Protein AF-0000000077100388 (afdb_homodimer)

Organism: Anaerostipes caccae (strain DSM 14662 / CCUG 47493 / JCM 13470 / NCIMB 13811 / L1-92) (NCBI:txid411490)

Nearest PDB structures (foldseek):
  4zzl-assembly1_B  TM=7.337E-01  e=5.639E-07  Pseudomonas aeruginosa
  5cyv-assembly1_B  TM=8.447E-01  e=3.194E-06  Rhodococcus jostii RHA1
  1lnw-assembly7_A  TM=7.167E-01  e=4.129E-06  Pseudomonas aeruginosa
  7dvr-assembly1_A-2  TM=5.643E-01  e=2.967E-07  Streptococcus agalactiae NEM316
  7dvt-assembly1_A  TM=5.407E-01  e=3.597E-07  Streptococcus agalactiae NEM316

InterPro domains:
  IPR000835 MarR-type HTH domain [PF12802] (29-85)
  IPR000835 MarR-type HTH domain [PS50995] (1-135)
  IPR000835 MarR-type HTH domain [SM00347] (22-123)
  IPR036388 Winged helix-like DNA-binding domain superfamily [G3DSA:1.10.10.10] (1-148)
  IPR036390 Winged helix DNA-binding domain superfamily [SSF46785] (11-138)

Structure (mmCIF, N/CA/C/O backbone):
data_AF-0000000077100388-model_v1
#
loop_
_entity.id
_entity.type
_entity.pdbx_description
1 polymer 'HTH marR-type domain-containing protein'
#
loop_
_atom_site.group_PDB
_atom_site.id
_atom_site.type_symbol
_atom_site.label_atom_id
_atom_site.label_alt_id
_atom_site.label_comp_id
_atom_site.label_asym_id
_atom_site.label_entity_id
_atom_site.label_seq_id
_atom_site.pdbx_PDB_ins_code
_atom_site.Cartn_x
_atom_site.Cartn_y
_atom_site.Cartn_z
_atom_site.occupancy
_atom_site.B_iso_or_equiv
_atom_site.auth_seq_id
_atom_site.auth_comp_id
_atom_site.auth_asym_id
_atom_site.auth_atom_id
_atom_site.pdbx_PDB_model_num
ATOM 1 N N . MET A 1 1 ? 11.57 -11.359 -6.867 1 47.12 1 MET A N 1
ATOM 2 C CA . MET A 1 1 ? 11.898 -10.016 -6.395 1 47.12 1 MET A CA 1
ATOM 3 C C . MET A 1 1 ? 10.695 -9.086 -6.516 1 47.12 1 MET A C 1
ATOM 5 O O . MET A 1 1 ? 10.445 -8.273 -5.625 1 47.12 1 MET A O 1
ATOM 9 N N . GLN A 1 2 ? 9.953 -9.328 -7.625 1 55.84 2 GLN A N 1
ATOM 10 C CA . GLN A 1 2 ? 8.984 -8.383 -8.18 1 55.84 2 GLN A CA 1
ATOM 11 C C . GLN A 1 2 ? 7.746 -8.281 -7.293 1 55.84 2 GLN A C 1
ATOM 13 O O . GLN A 1 2 ? 7.184 -7.203 -7.121 1 55.84 2 GLN A O 1
ATOM 18 N N . ASN A 1 3 ? 7.512 -9.391 -6.523 1 59.88 3 ASN A N 1
ATOM 19 C CA . ASN A 1 3 ? 6.258 -9.359 -5.781 1 59.88 3 ASN A CA 1
ATOM 20 C C . ASN A 1 3 ? 6.438 -8.719 -4.406 1 59.88 3 ASN A C 1
ATOM 22 O O . ASN A 1 3 ? 5.492 -8.641 -3.623 1 59.88 3 ASN A O 1
ATOM 26 N N . HIS A 1 4 ? 7.613 -8.102 -4.312 1 70.31 4 HIS A N 1
ATOM 27 C CA . HIS A 1 4 ? 7.992 -7.617 -2.988 1 70.31 4 HIS A CA 1
ATOM 28 C C . HIS A 1 4 ? 7.359 -6.258 -2.697 1 70.31 4 HIS A C 1
ATOM 30 O O . HIS A 1 4 ? 7.133 -5.91 -1.535 1 70.31 4 HIS A O 1
ATOM 36 N N . VAL A 1 5 ? 6.938 -5.652 -3.764 1 76.75 5 VAL A N 1
ATOM 37 C CA . VAL A 1 5 ? 6.391 -4.316 -3.543 1 76.75 5 VAL A CA 1
ATOM 38 C C . VAL A 1 5 ? 5.031 -4.418 -2.861 1 76.75 5 VAL A C 1
ATOM 40 O O . VAL A 1 5 ? 4.742 -3.674 -1.921 1 76.75 5 VAL A O 1
ATOM 43 N N . LEU A 1 6 ? 4.281 -5.391 -3.324 1 78.81 6 LEU A N 1
ATOM 44 C CA . LEU A 1 6 ? 2.965 -5.605 -2.734 1 78.81 6 LEU A CA 1
ATOM 45 C C . LEU A 1 6 ? 3.084 -5.996 -1.266 1 78.81 6 LEU A C 1
ATOM 47 O O . LEU A 1 6 ? 2.334 -5.492 -0.424 1 78.81 6 LEU A O 1
ATOM 51 N N . THR A 1 7 ? 4.027 -6.852 -1.048 1 81.25 7 THR A N 1
ATOM 52 C CA . THR A 1 7 ? 4.277 -7.309 0.314 1 81.25 7 THR A CA 1
ATOM 53 C C . THR A 1 7 ? 4.648 -6.137 1.22 1 81.25 7 THR A C 1
ATOM 55 O O . THR A 1 7 ? 4.102 -5.996 2.316 1 81.25 7 THR A O 1
ATOM 58 N N . TYR A 1 8 ? 5.422 -5.266 0.689 1 80.56 8 TYR A N 1
ATOM 59 C CA . TYR A 1 8 ? 5.879 -4.121 1.469 1 80.56 8 TYR A CA 1
ATOM 60 C C . TYR A 1 8 ? 4.734 -3.145 1.724 1 80.56 8 TYR A C 1
ATOM 62 O O . TYR A 1 8 ? 4.602 -2.611 2.828 1 80.56 8 TYR A O 1
ATOM 70 N N . ALA A 1 9 ? 4.027 -2.945 0.703 1 84.62 9 ALA A N 1
ATOM 71 C CA . ALA A 1 9 ? 2.922 -2 0.835 1 84.62 9 ALA A CA 1
ATOM 72 C C . ALA A 1 9 ? 1.94 -2.451 1.913 1 84.62 9 ALA A C 1
ATOM 74 O O . ALA A 1 9 ? 1.475 -1.64 2.717 1 84.62 9 ALA A O 1
ATOM 75 N N . ASN A 1 10 ? 1.684 -3.715 2 1 85.38 10 ASN A N 1
ATOM 76 C CA . ASN A 1 10 ? 0.757 -4.25 2.992 1 85.38 10 ASN A CA 1
ATOM 77 C C . ASN A 1 10 ? 1.348 -4.199 4.398 1 85.38 10 ASN A C 1
ATOM 79 O O . ASN A 1 10 ? 0.662 -3.824 5.352 1 85.38 10 ASN A O 1
ATOM 83 N N . HIS A 1 11 ? 2.604 -4.621 4.504 1 85 11 HIS A N 1
ATOM 84 C CA . HIS A 1 11 ? 3.275 -4.57 5.797 1 85 11 HIS A CA 1
ATOM 85 C C . HIS A 1 11 ? 3.342 -3.145 6.332 1 85 11 HIS A C 1
ATOM 87 O O . HIS A 1 11 ? 3.145 -2.914 7.527 1 85 11 HIS A O 1
ATOM 93 N N . PHE A 1 12 ? 3.623 -2.24 5.441 1 86.25 12 PHE A N 1
ATOM 94 C CA . PHE A 1 12 ? 3.697 -0.84 5.84 1 86.25 12 PHE A CA 1
ATOM 95 C C . PHE A 1 12 ? 2.338 -0.341 6.316 1 86.25 12 PHE A C 1
ATOM 97 O O . PHE A 1 12 ? 2.242 0.314 7.355 1 86.25 12 PHE A O 1
ATOM 104 N N . LYS A 1 13 ? 1.328 -0.638 5.566 1 87.69 13 LYS A N 1
ATOM 105 C CA . LYS A 1 13 ? -0.01 -0.182 5.934 1 87.69 13 LYS A CA 1
ATOM 106 C C . LYS A 1 13 ? -0.412 -0.708 7.309 1 87.69 13 LYS A C 1
ATOM 108 O O . LYS A 1 13 ? -1.04 0.005 8.094 1 87.69 13 LYS A O 1
ATOM 113 N N . HIS A 1 14 ? -0.035 -1.894 7.559 1 87.06 14 HIS A N 1
ATOM 114 C CA . HIS A 1 14 ? -0.326 -2.5 8.852 1 87.06 14 HIS A CA 1
ATOM 115 C C . HIS A 1 14 ? 0.432 -1.798 9.977 1 87.06 14 HIS A C 1
ATOM 117 O O . HIS A 1 14 ? -0.151 -1.456 11.008 1 87.06 14 HIS A O 1
ATOM 123 N N . LEU A 1 15 ? 1.648 -1.599 9.773 1 88.31 15 LEU A N 1
ATOM 124 C CA . LEU A 1 15 ? 2.473 -0.92 10.766 1 88.31 15 LEU A CA 1
ATOM 125 C C . LEU A 1 15 ? 1.975 0.501 11.008 1 88.31 15 LEU A C 1
ATOM 127 O O . LEU A 1 15 ? 1.901 0.952 12.148 1 88.31 15 LEU A O 1
ATOM 131 N N . TYR A 1 16 ? 1.714 1.135 9.922 1 90.38 16 TYR A N 1
ATOM 132 C CA . TYR A 1 16 ? 1.26 2.52 9.992 1 90.38 16 TYR A CA 1
ATOM 133 C C . TYR A 1 16 ? -0.033 2.631 10.789 1 90.38 16 TYR A C 1
ATOM 135 O O . TYR A 1 16 ? -0.166 3.51 11.641 1 90.38 16 TYR A O 1
ATOM 143 N N . ARG A 1 17 ? -0.919 1.791 10.586 1 89.69 17 ARG A N 1
ATOM 144 C CA . ARG A 1 17 ? -2.182 1.761 11.312 1 89.69 17 ARG A CA 1
ATOM 145 C C . ARG A 1 17 ? -1.947 1.481 12.797 1 89.69 17 ARG A C 1
ATOM 147 O O . ARG A 1 17 ? -2.541 2.133 13.656 1 89.69 17 ARG A O 1
ATOM 154 N N . GLN A 1 18 ? -1.131 0.51 13.008 1 90.06 18 GLN A N 1
ATOM 155 C CA . GLN A 1 18 ? -0.832 0.139 14.391 1 90.06 18 GLN A CA 1
ATOM 156 C C . GLN A 1 18 ? -0.19 1.299 15.141 1 90.06 18 GLN A C 1
ATOM 158 O O . GLN A 1 18 ? -0.437 1.481 16.344 1 90.06 18 GLN A O 1
ATOM 163 N N . THR A 1 19 ? 0.648 1.989 14.508 1 92.19 19 THR A N 1
ATOM 164 C CA . THR A 1 19 ? 1.363 3.102 15.125 1 92.19 19 THR A CA 1
ATOM 165 C C . THR A 1 19 ? 0.391 4.199 15.555 1 92.19 19 THR A C 1
ATOM 167 O O . THR A 1 19 ? 0.581 4.832 16.594 1 92.19 19 THR A O 1
ATOM 170 N N . PHE A 1 20 ? -0.648 4.363 14.805 1 95.44 20 PHE A N 1
ATOM 171 C CA . PHE A 1 20 ? -1.573 5.457 15.07 1 95.44 20 PHE A CA 1
ATOM 172 C C . PHE A 1 20 ? -2.742 4.988 15.922 1 95.44 20 PHE A C 1
ATOM 174 O O . PHE A 1 20 ? -3.535 5.805 16.406 1 95.44 20 PHE A O 1
ATOM 181 N N . GLN A 1 21 ? -2.797 3.723 16.156 1 95 21 GLN A N 1
ATOM 182 C CA . GLN A 1 21 ? -3.971 3.141 16.812 1 95 21 GLN A CA 1
ATOM 183 C C . GLN A 1 21 ? -4.246 3.805 18.156 1 95 21 GLN A C 1
ATOM 185 O O . GLN A 1 21 ? -5.379 4.199 18.438 1 95 21 GLN A O 1
ATOM 190 N N . PRO A 1 22 ? -3.242 4.039 19.016 1 95.75 22 PRO A N 1
ATOM 191 C CA . PRO A 1 22 ? -3.512 4.668 20.312 1 95.75 22 PRO A CA 1
ATOM 192 C C . PRO A 1 22 ? -4.07 6.082 20.172 1 95.75 22 PRO A C 1
ATOM 194 O O . PRO A 1 22 ? -5.012 6.449 20.875 1 95.75 22 PRO A O 1
ATOM 197 N N . LEU A 1 23 ? -3.564 6.855 19.266 1 96.5 23 LEU A N 1
ATOM 198 C CA . LEU A 1 23 ? -4.035 8.219 19.078 1 96.5 23 LEU A CA 1
ATOM 199 C C . LEU A 1 23 ? -5.387 8.242 18.375 1 96.5 23 LEU A C 1
ATOM 201 O O . LEU A 1 23 ? -6.227 9.102 18.656 1 96.5 23 LEU A O 1
ATOM 205 N N . SER A 1 24 ? -5.5 7.309 17.422 1 96.75 24 SER A N 1
ATOM 206 C CA . SER A 1 24 ? -6.789 7.164 16.75 1 96.75 24 SER A CA 1
ATOM 207 C C . SER A 1 24 ? -7.91 6.922 17.75 1 96.75 24 SER A C 1
ATOM 209 O O . SER A 1 24 ? -8.977 7.535 17.656 1 96.75 24 SER A O 1
ATOM 211 N N . GLU A 1 25 ? -7.668 6.086 18.719 1 96.81 25 GLU A N 1
ATOM 212 C CA . GLU A 1 25 ? -8.648 5.77 19.75 1 96.81 25 GLU A CA 1
ATOM 213 C C . GLU A 1 25 ? -8.836 6.945 20.703 1 96.81 25 GLU A C 1
ATOM 215 O O . GLU A 1 25 ? -9.969 7.301 21.047 1 96.81 25 GLU A O 1
ATOM 220 N N . GLN A 1 26 ? -7.801 7.527 21.078 1 97.06 26 GLN A N 1
ATOM 221 C CA . GLN A 1 26 ? -7.848 8.633 22.031 1 97.06 26 GLN A CA 1
ATOM 222 C C . GLN A 1 26 ? -8.625 9.812 21.453 1 97.06 26 GLN A C 1
ATOM 224 O O . GLN A 1 26 ? -9.398 10.461 22.172 1 97.06 26 GLN A O 1
ATOM 229 N N . TYR A 1 27 ? -8.43 10.055 20.172 1 97.12 27 TYR A N 1
ATOM 230 C CA . TYR A 1 27 ? -9.023 11.234 19.562 1 97.12 27 TYR A CA 1
ATOM 231 C C . TYR A 1 27 ? -10.281 10.875 18.781 1 97.12 27 TYR A C 1
ATOM 233 O O . TYR A 1 27 ? -10.914 11.734 18.172 1 97.12 27 TYR A O 1
ATOM 241 N N . GLU A 1 28 ? -10.594 9.57 18.734 1 96.56 28 GLU A N 1
ATOM 242 C CA . GLU A 1 28 ? -11.773 9.07 18.031 1 96.56 28 GLU A CA 1
ATOM 243 C C . GLU A 1 28 ? -11.758 9.469 16.562 1 96.56 28 GLU A C 1
ATOM 245 O O . GLU A 1 28 ? -12.719 10.062 16.062 1 96.56 28 GLU A O 1
ATOM 250 N N . MET A 1 29 ? -10.656 9.141 15.922 1 97.56 29 MET A N 1
ATOM 251 C CA . MET A 1 29 ? -10.453 9.5 14.523 1 97.56 29 MET A CA 1
ATOM 252 C C . MET A 1 29 ? -10.219 8.258 13.672 1 97.56 29 MET A C 1
ATOM 254 O O . MET A 1 29 ? -9.602 7.297 14.125 1 97.56 29 MET A O 1
ATOM 258 N N . SER A 1 30 ? -10.688 8.344 12.5 1 96.75 30 SER A N 1
ATOM 259 C CA . SER A 1 30 ? -10.352 7.305 11.539 1 96.75 30 SER A CA 1
ATOM 260 C C . SER A 1 30 ? -8.953 7.508 10.969 1 96.75 30 SER A C 1
ATOM 262 O O . SER A 1 30 ? -8.383 8.602 11.078 1 96.75 30 SER A O 1
ATOM 264 N N . GLN A 1 31 ? -8.469 6.488 10.352 1 94.81 31 GLN A N 1
ATOM 265 C CA . GLN A 1 31 ? -7.16 6.57 9.719 1 94.81 31 GLN A CA 1
ATOM 266 C C . GLN A 1 31 ? -7.145 7.617 8.609 1 94.81 31 GLN A C 1
ATOM 268 O O . GLN A 1 31 ? -6.164 8.352 8.453 1 94.81 31 GLN A O 1
ATOM 273 N N . LEU A 1 32 ? -8.203 7.664 7.895 1 95.69 32 LEU A N 1
ATOM 274 C CA . LEU A 1 32 ? -8.273 8.625 6.801 1 95.69 32 LEU A CA 1
ATOM 275 C C . LEU A 1 32 ? -8.227 10.055 7.328 1 95.69 32 LEU A C 1
ATOM 277 O O . LEU A 1 32 ? -7.578 10.922 6.727 1 95.69 32 LEU A O 1
ATOM 281 N N . GLU A 1 33 ? -8.922 10.297 8.359 1 97.81 33 GLU A N 1
ATOM 282 C CA . GLU A 1 33 ? -8.891 11.617 8.977 1 97.81 33 GLU A CA 1
ATOM 283 C C . GLU A 1 33 ? -7.48 11.992 9.422 1 97.81 33 GLU A C 1
ATOM 285 O O . GLU A 1 33 ? -7.023 13.109 9.18 1 97.81 33 GLU A O 1
ATOM 290 N N . ILE A 1 34 ? -6.824 11.07 10.016 1 97 34 ILE A N 1
ATOM 291 C CA . ILE A 1 34 ? -5.445 11.266 10.445 1 97 34 ILE A CA 1
ATOM 292 C C . ILE A 1 34 ? -4.562 11.547 9.227 1 97 34 ILE A C 1
ATOM 294 O O . ILE A 1 34 ? -3.77 12.492 9.234 1 97 34 ILE A O 1
ATOM 298 N N . ASP A 1 35 ? -4.738 10.781 8.211 1 95.31 35 ASP A N 1
ATOM 299 C CA . ASP A 1 35 ? -3.939 10.93 7 1 95.31 35 ASP A CA 1
ATOM 300 C C . ASP A 1 35 ? -4.141 12.305 6.379 1 95.31 35 ASP A C 1
ATOM 302 O O . ASP A 1 35 ? -3.193 12.906 5.871 1 95.31 35 ASP A O 1
ATOM 306 N N . ILE A 1 36 ? -5.336 12.75 6.414 1 96.12 36 ILE A N 1
ATOM 307 C CA . ILE A 1 36 ? -5.652 14.039 5.812 1 96.12 36 ILE A CA 1
ATOM 308 C C . ILE A 1 36 ? -4.996 15.164 6.617 1 96.12 36 ILE A C 1
ATOM 310 O O . ILE A 1 36 ? -4.375 16.062 6.051 1 96.12 36 ILE A O 1
ATOM 314 N N . LEU A 1 37 ? -5.09 15.148 7.93 1 97.12 37 LEU A N 1
ATOM 315 C CA . LEU A 1 37 ? -4.48 16.156 8.781 1 97.12 37 LEU A CA 1
ATOM 316 C C . LEU A 1 37 ? -2.971 16.219 8.562 1 97.12 37 LEU A C 1
ATOM 318 O O . LEU A 1 37 ? -2.398 17.297 8.43 1 97.12 37 LEU A O 1
ATOM 322 N N . LEU A 1 38 ? -2.447 15.094 8.5 1 95.31 38 LEU A N 1
ATOM 323 C CA . LEU A 1 38 ? -0.998 15.016 8.359 1 95.31 38 LEU A CA 1
ATOM 324 C C . LEU A 1 38 ? -0.571 15.43 6.953 1 95.31 38 LEU A C 1
ATOM 326 O O . LEU A 1 38 ? 0.501 16.016 6.77 1 95.31 38 LEU A O 1
ATOM 330 N N . PHE A 1 39 ? -1.366 15.109 6.004 1 94.75 39 PHE A N 1
ATOM 331 C CA . PHE A 1 39 ? -1.088 15.594 4.656 1 94.75 39 PHE A CA 1
ATOM 332 C C . PHE A 1 39 ? -1.044 17.109 4.625 1 94.75 39 PHE A C 1
ATOM 334 O O . PHE A 1 39 ? -0.111 17.703 4.07 1 94.75 39 PHE A O 1
ATOM 341 N N . LEU A 1 40 ? -2.008 17.734 5.195 1 95.44 40 LEU A N 1
ATOM 342 C CA . LEU A 1 40 ? -2.098 19.188 5.203 1 95.44 40 LEU A CA 1
ATOM 343 C C . LEU A 1 40 ? -0.934 19.797 5.973 1 95.44 40 LEU A C 1
ATOM 345 O O . LEU A 1 40 ? -0.388 20.828 5.566 1 95.44 40 LEU A O 1
ATOM 349 N N . LYS A 1 41 ? -0.632 19.156 7.039 1 94.88 41 LYS A N 1
ATOM 350 C CA . LYS A 1 41 ? 0.496 19.641 7.828 1 94.88 41 LYS A CA 1
ATOM 351 C C . LYS A 1 41 ? 1.788 19.609 7.02 1 94.88 41 LYS A C 1
ATOM 353 O O . LYS A 1 41 ? 2.58 20.562 7.074 1 94.88 41 LYS A O 1
ATOM 358 N N . ASN A 1 42 ? 1.909 18.594 6.246 1 91.75 42 ASN A N 1
ATOM 359 C CA . ASN A 1 42 ? 3.15 18.375 5.516 1 91.75 42 ASN A CA 1
ATOM 360 C C . ASN A 1 42 ? 3.158 19.109 4.18 1 91.75 42 ASN A C 1
ATOM 362 O O . ASN A 1 42 ? 4.215 19.297 3.576 1 91.75 42 ASN A O 1
ATOM 366 N N . ASN A 1 43 ? 1.952 19.391 3.701 1 90 43 ASN A N 1
ATOM 367 C CA . ASN A 1 43 ? 1.808 20.047 2.406 1 90 43 ASN A CA 1
ATOM 368 C C . ASN A 1 43 ? 0.876 21.25 2.49 1 90 43 ASN A C 1
ATOM 370 O O . ASN A 1 43 ? -0.183 21.266 1.859 1 90 43 ASN A O 1
ATOM 374 N N . PRO A 1 44 ? 1.289 22.312 3.102 1 89.62 44 PRO A N 1
ATOM 375 C CA . PRO A 1 44 ? 0.391 23.438 3.367 1 89.62 44 PRO A CA 1
ATOM 376 C C . PRO A 1 44 ? -0.074 24.125 2.09 1 89.62 44 PRO A C 1
ATOM 378 O O . PRO A 1 44 ? -1.137 24.75 2.076 1 89.62 44 PRO A O 1
ATOM 381 N N . ARG A 1 45 ? 0.602 23.969 0.984 1 89.88 45 ARG A N 1
ATOM 382 C CA . ARG A 1 45 ? 0.231 24.641 -0.257 1 89.88 45 ARG A CA 1
ATOM 383 C C . ARG A 1 45 ? -0.78 23.812 -1.045 1 89.88 45 ARG A C 1
ATOM 385 O O . ARG A 1 45 ? -1.425 24.312 -1.964 1 89.88 45 ARG A O 1
ATOM 392 N N . ASN A 1 46 ? -0.908 22.562 -0.731 1 92.25 46 ASN A N 1
ATOM 393 C CA . ASN A 1 46 ? -1.896 21.656 -1.317 1 92.25 46 ASN A CA 1
ATOM 394 C C . ASN A 1 46 ? -3.027 21.359 -0.339 1 92.25 46 ASN A C 1
ATOM 396 O O . ASN A 1 46 ? -3.016 20.312 0.325 1 92.25 46 ASN A O 1
ATOM 400 N N . ASN A 1 47 ? -3.93 22.281 -0.349 1 96.25 47 ASN A N 1
ATOM 401 C CA . ASN A 1 47 ? -4.852 22.219 0.782 1 96.25 47 ASN A CA 1
ATOM 402 C C . ASN A 1 47 ? -6.305 22.188 0.32 1 96.25 47 ASN A C 1
ATOM 404 O O . ASN A 1 47 ? -7.164 22.844 0.917 1 96.25 47 ASN A O 1
ATOM 408 N N . THR A 1 48 ? -6.59 21.484 -0.754 1 95.88 48 THR A N 1
ATOM 409 C CA . THR A 1 48 ? -7.969 21.219 -1.15 1 95.88 48 THR A CA 1
ATOM 410 C C . THR A 1 48 ? -8.273 19.719 -1.099 1 95.88 48 THR A C 1
ATOM 412 O O . THR A 1 48 ? -7.367 18.891 -1.202 1 95.88 48 THR A O 1
ATOM 415 N N . ALA A 1 49 ? -9.562 19.453 -0.956 1 95.88 49 ALA A N 1
ATOM 416 C CA . ALA A 1 49 ? -9.984 18.062 -0.949 1 95.88 49 ALA A CA 1
ATOM 417 C C . ALA A 1 49 ? -9.57 17.359 -2.24 1 95.88 49 ALA A C 1
ATOM 419 O O . ALA A 1 49 ? -9.141 16.203 -2.217 1 95.88 49 ALA A O 1
ATOM 420 N N . LYS A 1 50 ? -9.633 18.031 -3.303 1 94.75 50 LYS A N 1
ATOM 421 C CA . LYS A 1 50 ? -9.258 17.484 -4.605 1 94.75 50 LYS A CA 1
ATOM 422 C C . LYS A 1 50 ? -7.77 17.156 -4.652 1 94.75 50 LYS A C 1
ATOM 424 O O . LYS A 1 50 ? -7.387 16.078 -5.102 1 94.75 50 LYS A O 1
ATOM 429 N N . GLU A 1 51 ? -6.977 18.047 -4.215 1 92.94 51 GLU A N 1
ATOM 430 C CA . GLU A 1 51 ? -5.535 17.844 -4.211 1 92.94 51 GLU A CA 1
ATOM 431 C C . GLU A 1 51 ? -5.145 16.688 -3.289 1 92.94 51 GLU A C 1
ATOM 433 O O . GLU A 1 51 ? -4.27 15.883 -3.623 1 92.94 51 GLU A O 1
ATOM 438 N N . ILE A 1 52 ? -5.773 16.594 -2.166 1 93.81 52 ILE A N 1
ATOM 439 C CA . ILE A 1 52 ? -5.527 15.492 -1.235 1 93.81 52 ILE A CA 1
ATOM 440 C C . ILE A 1 52 ? -5.848 14.164 -1.91 1 93.81 52 ILE A C 1
ATOM 442 O O . ILE A 1 52 ? -5.035 13.234 -1.889 1 93.81 52 ILE A O 1
ATOM 446 N N . SER A 1 53 ? -6.992 14.102 -2.52 1 93.06 53 SER A N 1
ATOM 447 C CA . SER A 1 53 ? -7.441 12.883 -3.18 1 93.06 53 SER A CA 1
ATOM 448 C C . SER A 1 53 ? -6.48 12.461 -4.285 1 93.06 53 SER A C 1
ATOM 450 O O . SER A 1 53 ? -6.031 11.312 -4.324 1 93.06 53 SER A O 1
ATOM 452 N N . VAL A 1 54 ? -6.078 13.414 -5.113 1 86.31 54 VAL A N 1
ATOM 453 C CA . VAL A 1 54 ? -5.238 13.148 -6.277 1 86.31 54 VAL A CA 1
ATOM 454 C C . VAL A 1 54 ? -3.822 12.797 -5.824 1 86.31 54 VAL A C 1
ATOM 456 O O . VAL A 1 54 ? -3.238 11.812 -6.285 1 86.31 54 VAL A O 1
ATOM 459 N N . MET A 1 55 ? -3.312 13.508 -4.883 1 86.56 55 MET A N 1
ATOM 460 C CA . MET A 1 55 ? -1.917 13.344 -4.484 1 86.56 55 MET A CA 1
ATOM 461 C C . MET A 1 55 ? -1.737 12.086 -3.631 1 86.56 55 MET A C 1
ATOM 463 O O . MET A 1 55 ? -0.708 11.414 -3.717 1 86.56 55 MET A O 1
ATOM 467 N N . ARG A 1 56 ? -2.709 11.711 -2.854 1 87.75 56 ARG A N 1
ATOM 468 C CA . ARG A 1 56 ? -2.557 10.586 -1.938 1 87.75 56 ARG A CA 1
ATOM 469 C C . ARG A 1 56 ? -3.221 9.336 -2.498 1 87.75 56 ARG A C 1
ATOM 471 O O . ARG A 1 56 ? -3.016 8.234 -1.979 1 87.75 56 ARG A O 1
ATOM 478 N N . GLY A 1 57 ? -3.959 9.539 -3.539 1 86.12 57 GLY A N 1
ATOM 479 C CA . GLY A 1 57 ? -4.629 8.398 -4.141 1 86.12 57 GLY A CA 1
ATOM 480 C C . GLY A 1 57 ? -5.82 7.914 -3.336 1 86.12 57 GLY A C 1
ATOM 481 O O . GLY A 1 57 ? -6.066 6.707 -3.242 1 86.12 57 GLY A O 1
ATOM 482 N N . PHE A 1 58 ? -6.512 8.781 -2.641 1 89.25 58 PHE A N 1
ATOM 483 C CA . PHE A 1 58 ? -7.73 8.445 -1.914 1 89.25 58 PHE A CA 1
ATOM 484 C C . PHE A 1 58 ? -8.961 8.633 -2.799 1 89.25 58 PHE A C 1
ATOM 486 O O . PHE A 1 58 ? -8.977 9.508 -3.67 1 89.25 58 PHE A O 1
ATOM 493 N N . ALA A 1 59 ? -9.969 7.816 -2.576 1 89.06 59 ALA A N 1
ATOM 494 C CA . ALA A 1 59 ? -11.25 8.039 -3.244 1 89.06 59 ALA A CA 1
ATOM 495 C C . ALA A 1 59 ? -11.828 9.406 -2.877 1 89.06 59 ALA A C 1
ATOM 497 O O . ALA A 1 59 ? -11.844 9.781 -1.702 1 89.06 59 ALA A O 1
ATOM 498 N N . LYS A 1 60 ? -12.297 10.102 -3.859 1 93.5 60 LYS A N 1
ATOM 499 C CA . LYS A 1 60 ? -12.82 11.453 -3.686 1 93.5 60 LYS A CA 1
ATOM 500 C C . LYS A 1 60 ? -13.922 11.484 -2.633 1 93.5 60 LYS A C 1
ATOM 502 O O . LYS A 1 60 ? -13.938 12.367 -1.77 1 93.5 60 LYS A O 1
ATOM 507 N N . SER A 1 61 ? -14.828 10.578 -2.697 1 95.38 61 SER A N 1
ATOM 508 C CA . SER A 1 61 ? -15.953 10.547 -1.775 1 95.38 61 SER A CA 1
ATOM 509 C C . SER A 1 61 ? -15.492 10.352 -0.337 1 95.38 61 SER A C 1
ATOM 511 O O . SER A 1 61 ? -16.016 10.992 0.582 1 95.38 61 SER A O 1
ATOM 513 N N . ASN A 1 62 ? -14.492 9.516 -0.119 1 95.19 62 ASN A N 1
ATOM 514 C CA . ASN A 1 62 ? -13.945 9.266 1.213 1 95.19 62 ASN A CA 1
ATOM 515 C C . ASN A 1 62 ? -13.273 10.516 1.784 1 95.19 62 ASN A C 1
ATOM 517 O O . ASN A 1 62 ? -13.43 10.82 2.969 1 95.19 62 ASN A O 1
ATOM 521 N N . VAL A 1 63 ? -12.609 11.211 0.914 1 97.06 63 VAL A N 1
ATOM 522 C CA . VAL A 1 63 ? -11.898 12.414 1.337 1 97.06 63 VAL A CA 1
ATOM 523 C C . VAL A 1 63 ? -12.898 13.5 1.732 1 97.06 63 VAL A C 1
ATOM 525 O O . VAL A 1 63 ? -12.734 14.156 2.764 1 97.06 63 VAL A O 1
ATOM 528 N N . SER A 1 64 ? -13.922 13.625 0.916 1 96.94 64 SER A N 1
ATOM 529 C CA . SER A 1 64 ? -14.93 14.641 1.196 1 96.94 64 SER A CA 1
ATOM 530 C C . SER A 1 64 ? -15.609 14.398 2.541 1 96.94 64 SER A C 1
ATOM 532 O O . SER A 1 64 ? -15.781 15.32 3.332 1 96.94 64 SER A O 1
ATOM 534 N N . LYS A 1 65 ? -15.938 13.188 2.766 1 98 65 LYS A N 1
ATOM 535 C CA . LYS A 1 65 ? -16.578 12.82 4.023 1 98 65 LYS A CA 1
ATOM 536 C C . LYS A 1 65 ? -15.648 13.055 5.207 1 98 65 LYS A C 1
ATOM 538 O O . LYS A 1 65 ? -16.062 13.578 6.242 1 98 65 LYS A O 1
ATOM 543 N N . ALA A 1 66 ? -14.445 12.68 5.047 1 98.06 66 ALA A N 1
ATOM 544 C CA . ALA A 1 66 ? -13.461 12.844 6.121 1 98.06 66 ALA A CA 1
ATOM 545 C C . ALA A 1 66 ? -13.188 14.32 6.391 1 98.06 66 ALA A C 1
ATOM 547 O O . ALA A 1 66 ? -13.039 14.734 7.543 1 98.06 66 ALA A O 1
ATOM 548 N N . VAL A 1 67 ? -13.117 15.094 5.383 1 97.88 67 VAL A N 1
ATOM 549 C CA . VAL A 1 67 ? -12.883 16.531 5.516 1 97.88 67 VAL A CA 1
ATOM 550 C C . VAL A 1 67 ? -14.047 17.172 6.273 1 97.88 67 VAL A C 1
ATOM 552 O O . VAL A 1 67 ? -13.828 17.984 7.168 1 97.88 67 VAL A O 1
ATOM 555 N N . GLU A 1 68 ? -15.242 16.781 5.875 1 97.69 68 GLU A N 1
ATOM 556 C CA . GLU A 1 68 ? -16.422 17.297 6.559 1 97.69 68 GLU A CA 1
ATOM 557 C C . GLU A 1 68 ? -16.438 16.906 8.031 1 97.69 68 GLU A C 1
ATOM 559 O O . GLU A 1 68 ? -16.75 17.719 8.898 1 97.69 68 GLU A O 1
ATOM 564 N N . SER A 1 69 ? -16.109 15.719 8.266 1 98.19 69 SER A N 1
ATOM 565 C CA . SER A 1 69 ? -16 15.227 9.641 1 98.19 69 SER A CA 1
ATOM 566 C C . SER A 1 69 ? -14.984 16.031 10.438 1 98.19 69 SER A C 1
ATOM 568 O O . SER A 1 69 ? -15.258 16.438 11.578 1 98.19 69 SER A O 1
ATOM 570 N N . LEU A 1 70 ? -13.867 16.328 9.883 1 98.25 70 LEU A N 1
ATOM 571 C CA . LEU A 1 70 ? -12.789 17.078 10.539 1 98.25 70 LEU A CA 1
ATOM 572 C C . LEU A 1 70 ? -13.211 18.516 10.789 1 98.25 70 LEU A C 1
ATOM 574 O O . LEU A 1 70 ? -12.805 19.125 11.789 1 98.25 70 LEU A O 1
ATOM 578 N N . ARG A 1 71 ? -13.945 19.047 9.898 1 97.31 71 ARG A N 1
ATOM 579 C CA . ARG A 1 71 ? -14.477 20.391 10.086 1 97.31 71 ARG A CA 1
ATOM 580 C C . ARG A 1 71 ? -15.422 20.453 11.281 1 97.31 71 ARG A C 1
ATOM 582 O O . ARG A 1 71 ? -15.312 21.344 12.117 1 97.31 71 ARG A O 1
ATOM 589 N N . ILE A 1 72 ? -16.328 19.484 11.312 1 97.44 72 ILE A N 1
ATOM 590 C CA . ILE A 1 72 ? -17.312 19.406 12.375 1 97.44 72 ILE A CA 1
ATOM 591 C C . ILE A 1 72 ? -16.609 19.219 13.719 1 97.44 72 ILE A C 1
ATOM 593 O O . ILE A 1 72 ? -17 19.828 14.719 1 97.44 72 ILE A O 1
ATOM 597 N N . GLN A 1 73 ? -15.516 18.469 13.742 1 97.06 73 GLN A N 1
ATOM 598 C CA . GLN A 1 73 ? -14.773 18.188 14.961 1 97.06 73 GLN A CA 1
ATOM 599 C C . GLN A 1 73 ? -13.875 19.344 15.359 1 97.06 73 GLN A C 1
ATOM 601 O O . GLN A 1 73 ? -13.297 19.359 16.438 1 97.06 73 GLN A O 1
ATOM 606 N N . GLY A 1 74 ? -13.711 20.266 14.43 1 97.38 74 GLY A N 1
ATOM 607 C CA . GLY A 1 74 ? -12.984 21.484 14.758 1 97.38 74 GLY A CA 1
ATOM 608 C C . GLY A 1 74 ? -11.516 21.438 14.359 1 97.38 74 GLY A C 1
ATOM 609 O O . GLY A 1 74 ? -10.75 22.344 14.672 1 97.38 74 GLY A O 1
ATOM 610 N N . TYR A 1 75 ? -11.086 20.422 13.602 1 98.19 75 TYR A N 1
ATOM 611 C CA . TYR A 1 75 ? -9.688 20.281 13.211 1 98.19 75 TYR A CA 1
ATOM 612 C C . TYR A 1 75 ? -9.367 21.141 12 1 98.19 75 TYR A C 1
ATOM 614 O O . TYR A 1 75 ? -8.211 21.5 11.773 1 98.19 75 TYR A O 1
ATOM 622 N N . LEU A 1 76 ? -10.43 21.391 11.25 1 98 76 LEU A N 1
ATOM 623 C CA . LEU A 1 76 ? -10.211 22.109 10 1 98 76 LEU A CA 1
ATOM 624 C C . LEU A 1 76 ? -11.117 23.344 9.914 1 98 76 LEU A C 1
ATOM 626 O O . LEU A 1 76 ? -12.266 23.297 10.367 1 98 76 LEU A O 1
ATOM 630 N N . THR A 1 77 ? -10.594 24.328 9.367 1 96.69 77 THR A N 1
ATOM 631 C CA . THR A 1 77 ? -11.375 25.469 8.891 1 96.69 77 THR A CA 1
ATOM 632 C C . THR A 1 77 ? -11.273 25.594 7.371 1 96.69 77 THR A C 1
ATOM 634 O O . THR A 1 77 ? -10.375 25.016 6.754 1 96.69 77 THR A O 1
ATOM 637 N N . THR A 1 78 ? -12.242 26.203 6.848 1 94.69 78 THR A N 1
ATOM 638 C CA . THR A 1 78 ? -12.242 26.344 5.395 1 94.69 78 THR A CA 1
ATOM 639 C C . THR A 1 78 ? -12.453 27.812 4.996 1 94.69 78 THR A C 1
ATOM 641 O O . THR A 1 78 ? -13.055 28.578 5.742 1 94.69 78 THR A O 1
ATOM 644 N N . SER A 1 79 ? -11.852 28.141 3.891 1 94.56 79 SER A N 1
ATOM 645 C CA . SER A 1 79 ? -12.062 29.438 3.273 1 94.56 79 SER A CA 1
ATOM 646 C C . SER A 1 79 ? -12.117 29.328 1.753 1 94.56 79 SER A C 1
ATOM 648 O O . SER A 1 79 ? -11.469 28.453 1.165 1 94.56 79 SER A O 1
ATOM 650 N N . PRO A 1 80 ? -12.938 30.188 1.152 1 93.62 80 PRO A N 1
ATOM 651 C CA . PRO A 1 80 ? -12.945 30.172 -0.312 1 93.62 80 PRO A CA 1
ATOM 652 C C . PRO A 1 80 ? -11.609 30.578 -0.916 1 93.62 80 PRO A C 1
ATOM 654 O O . PRO A 1 80 ? -10.93 31.453 -0.382 1 93.62 80 PRO A O 1
ATOM 657 N N . ASP A 1 81 ? -11.297 29.875 -1.975 1 91.56 81 ASP A N 1
ATOM 658 C CA . ASP A 1 81 ? -10.102 30.266 -2.715 1 91.56 81 ASP A CA 1
ATOM 659 C C . ASP A 1 81 ? -10.266 31.641 -3.348 1 91.56 81 ASP A C 1
ATOM 661 O O . ASP A 1 81 ? -11.297 31.922 -3.961 1 91.56 81 ASP A O 1
ATOM 665 N N . PRO A 1 82 ? -9.297 32.469 -3.154 1 89.56 82 PRO A N 1
ATOM 666 C CA . PRO A 1 82 ? -9.414 33.844 -3.676 1 89.56 82 PRO A CA 1
ATOM 667 C C . PRO A 1 82 ? -9.57 33.875 -5.195 1 89.56 82 PRO A C 1
ATOM 669 O O . PRO A 1 82 ? -10.195 34.812 -5.73 1 89.56 82 PRO A O 1
ATOM 672 N N . GLY A 1 83 ? -9.008 32.938 -5.887 1 91.75 83 GLY A N 1
ATOM 673 C CA . GLY A 1 83 ? -9.055 32.938 -7.34 1 91.75 83 GLY A CA 1
ATOM 674 C C . GLY A 1 83 ? -10.227 32.156 -7.898 1 91.75 83 GLY A C 1
ATOM 675 O O . GLY A 1 83 ? -10.562 32.281 -9.078 1 91.75 83 GLY A O 1
ATOM 676 N N . ASN A 1 84 ? -10.727 31.375 -7.191 1 90.81 84 ASN A N 1
ATOM 677 C CA . ASN A 1 84 ? -11.859 30.547 -7.586 1 90.81 84 ASN A CA 1
ATOM 678 C C . ASN A 1 84 ? -12.766 30.234 -6.398 1 90.81 84 ASN A C 1
ATOM 680 O O . ASN A 1 84 ? -12.539 29.266 -5.672 1 90.81 84 ASN A O 1
ATOM 684 N N . ARG A 1 85 ? -13.812 30.969 -6.277 1 89.06 85 ARG A N 1
ATOM 685 C CA . ARG A 1 85 ? -14.68 30.922 -5.102 1 89.06 85 ARG A CA 1
ATOM 686 C C . ARG A 1 85 ? -15.352 29.547 -4.973 1 89.06 85 ARG A C 1
ATOM 688 O O . ARG A 1 85 ? -15.844 29.188 -3.9 1 89.06 85 ARG A O 1
ATOM 695 N N . LYS A 1 86 ? -15.305 28.781 -6.051 1 89.81 86 LYS A N 1
ATOM 696 C CA . LYS A 1 86 ? -15.922 27.453 -6.004 1 89.81 86 LYS A CA 1
ATOM 697 C C . LYS A 1 86 ? -15 26.453 -5.32 1 89.81 86 LYS A C 1
ATOM 699 O O . LYS A 1 86 ? -15.438 25.359 -4.93 1 89.81 86 LYS A O 1
ATOM 704 N N . VAL A 1 87 ? -13.828 26.875 -5.18 1 91.06 87 VAL A N 1
ATOM 705 C CA . VAL A 1 87 ? -12.844 26 -4.543 1 91.06 87 VAL A CA 1
ATOM 706 C C . VAL A 1 87 ? -12.688 26.391 -3.074 1 91.06 87 VAL A C 1
ATOM 708 O O . VAL A 1 87 ? -12.523 27.562 -2.75 1 91.06 87 VAL A O 1
ATOM 711 N N . ARG A 1 88 ? -12.859 25.406 -2.186 1 94.69 88 ARG A N 1
ATOM 712 C CA . ARG A 1 88 ? -12.672 25.625 -0.756 1 94.69 88 ARG A CA 1
ATOM 713 C C . ARG A 1 88 ? -11.297 25.141 -0.306 1 94.69 88 ARG A C 1
ATOM 715 O O . ARG A 1 88 ? -10.914 24 -0.572 1 94.69 88 ARG A O 1
ATOM 722 N N . ARG A 1 89 ? -10.617 26.062 0.375 1 96.94 89 ARG A N 1
ATOM 723 C CA . ARG A 1 89 ? -9.305 25.703 0.898 1 96.94 89 ARG A CA 1
ATOM 724 C C . ARG A 1 89 ? -9.391 25.266 2.355 1 96.94 89 ARG A C 1
ATOM 726 O O . ARG A 1 89 ? -10.188 25.812 3.127 1 96.94 89 ARG A O 1
ATOM 733 N N . LEU A 1 90 ? -8.594 24.312 2.682 1 97.88 90 LEU A N 1
ATOM 734 C CA . LEU A 1 90 ? -8.602 23.703 4.008 1 97.88 90 LEU A CA 1
ATOM 735 C C . LEU A 1 90 ? -7.418 24.188 4.832 1 97.88 90 LEU A C 1
ATOM 737 O O . LEU A 1 90 ? -6.289 24.25 4.336 1 97.88 90 LEU A O 1
ATOM 741 N N . TYR A 1 91 ? -7.715 24.547 6.07 1 97.12 91 TYR A N 1
ATOM 742 C CA . TYR A 1 91 ? -6.66 24.969 6.977 1 97.12 91 TYR A CA 1
ATOM 743 C C . TYR A 1 91 ? -6.758 24.25 8.312 1 97.12 91 TYR A C 1
ATOM 745 O O . TYR A 1 91 ? -7.855 24.016 8.82 1 97.12 91 TYR A O 1
ATOM 753 N N . LEU A 1 92 ? -5.582 23.922 8.828 1 97.75 92 LEU A N 1
ATOM 754 C CA . LEU A 1 92 ? -5.551 23.328 10.164 1 97.75 92 LEU A CA 1
ATOM 755 C C . LEU A 1 92 ? -5.949 24.359 11.219 1 97.75 92 LEU A C 1
ATOM 757 O O . LEU A 1 92 ? -5.477 25.5 11.195 1 97.75 92 LEU A O 1
ATOM 761 N N . ALA A 1 93 ? -6.793 23.969 12.141 1 97.44 93 ALA A N 1
ATOM 762 C CA . ALA A 1 93 ? -7.242 24.875 13.203 1 97.44 93 ALA A CA 1
ATOM 763 C C . ALA A 1 93 ? -6.152 25.062 14.25 1 97.44 93 ALA A C 1
ATOM 765 O O . ALA A 1 93 ? -5.551 24.078 14.719 1 97.44 93 ALA A O 1
ATOM 766 N N . GLU A 1 94 ? -5.965 26.281 14.695 1 96 94 GLU A N 1
ATOM 767 C CA . GLU A 1 94 ? -4.938 26.609 15.68 1 96 94 GLU A CA 1
ATOM 768 C C . GLU A 1 94 ? -5.219 25.938 17.016 1 96 94 GLU A C 1
ATOM 770 O O . GLU A 1 94 ? -4.289 25.54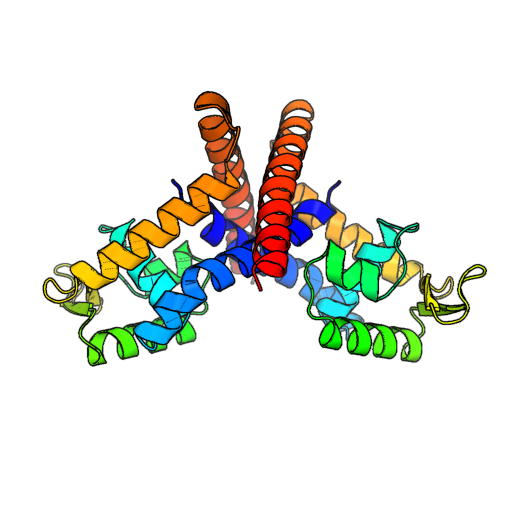7 17.719 1 96 94 GLU A O 1
ATOM 775 N N . GLU A 1 95 ? -6.473 25.812 17.328 1 95.56 95 GLU A N 1
ATOM 776 C CA . GLU A 1 95 ? -6.887 25.281 18.625 1 95.56 95 GLU A CA 1
ATOM 777 C C . GLU A 1 95 ? -6.539 23.797 18.734 1 95.56 95 GLU A C 1
ATOM 779 O O . GLU A 1 95 ? -6.5 23.234 19.844 1 95.56 95 GLU A O 1
ATOM 784 N N . MET A 1 96 ? -6.266 23.172 17.562 1 96.94 96 MET A N 1
ATOM 785 C CA . MET A 1 96 ? -6.035 21.734 17.562 1 96.94 96 MET A CA 1
ATOM 786 C C . MET A 1 96 ? -4.562 21.406 17.328 1 96.94 96 MET A C 1
ATOM 788 O O . MET A 1 96 ? -4.203 20.25 17.094 1 96.94 96 MET A O 1
ATOM 792 N N . GLN A 1 97 ? -3.748 22.328 17.406 1 96.38 97 GLN A N 1
ATOM 793 C CA . GLN A 1 97 ? -2.344 22.203 17.031 1 96.38 97 GLN A CA 1
ATOM 794 C C . GLN A 1 97 ? -1.641 21.156 17.891 1 96.38 97 GLN A C 1
ATOM 796 O O . GLN A 1 97 ? -0.765 20.438 17.406 1 96.38 97 GLN A O 1
ATOM 801 N N . ASN A 1 98 ? -1.994 21.125 19.141 1 97.12 98 ASN A N 1
ATOM 802 C CA . ASN A 1 98 ? -1.369 20.156 20.031 1 97.12 98 ASN A CA 1
ATOM 803 C C . ASN A 1 98 ? -1.659 18.719 19.594 1 97.12 98 ASN A C 1
ATOM 805 O O . ASN A 1 98 ? -0.768 17.875 19.609 1 97.12 98 ASN A O 1
ATOM 809 N N . ARG A 1 99 ? -2.877 18.453 19.219 1 97.69 99 ARG A N 1
ATOM 810 C CA . ARG A 1 99 ? -3.256 17.109 18.766 1 97.69 99 ARG A CA 1
ATOM 811 C C . ARG A 1 99 ? -2.596 16.781 17.422 1 97.69 99 ARG A C 1
ATOM 813 O O . ARG A 1 99 ? -2.133 15.664 17.219 1 97.69 99 ARG A O 1
ATOM 820 N N . ILE A 1 100 ? -2.506 17.734 16.594 1 97.19 100 ILE A N 1
ATOM 821 C CA . ILE A 1 100 ? -1.897 17.547 15.273 1 97.19 100 ILE A CA 1
ATOM 822 C C . ILE A 1 100 ? -0.401 17.297 15.43 1 97.19 100 ILE A C 1
ATOM 824 O O . ILE A 1 100 ? 0.171 16.453 14.727 1 97.19 100 ILE A O 1
ATOM 828 N N . ASP A 1 101 ? 0.158 17.969 16.375 1 96.88 101 ASP A N 1
ATOM 829 C CA . ASP A 1 101 ? 1.577 17.766 16.656 1 96.88 101 ASP A CA 1
ATOM 830 C C . ASP A 1 101 ? 1.838 16.375 17.203 1 96.88 101 ASP A C 1
ATOM 832 O O . ASP A 1 101 ? 2.871 15.766 16.891 1 96.88 101 ASP A O 1
ATOM 836 N N . ALA A 1 102 ? 0.93 15.945 18 1 97.44 102 ALA A N 1
ATOM 837 C CA . ALA A 1 102 ? 1.06 14.586 18.516 1 97.44 102 ALA A CA 1
ATOM 838 C C . ALA A 1 102 ? 1.006 13.57 17.375 1 97.44 102 ALA A C 1
ATOM 840 O O . ALA A 1 102 ? 1.786 12.617 17.344 1 97.44 102 ALA A O 1
ATOM 841 N N . LEU A 1 103 ? 0.13 13.75 16.438 1 96.56 103 LEU A N 1
ATOM 842 C CA . LEU A 1 103 ? 0.037 12.898 15.25 1 96.56 103 LEU A CA 1
ATOM 843 C C . LEU A 1 103 ? 1.319 12.961 14.43 1 96.56 103 LEU A C 1
ATOM 845 O O . LEU A 1 103 ? 1.813 11.938 13.961 1 96.56 103 LEU A O 1
ATOM 849 N N . SER A 1 104 ? 1.784 14.156 14.281 1 95.25 104 SER A N 1
ATOM 850 C CA . SER A 1 104 ? 3.006 14.375 13.516 1 95.25 104 SER A CA 1
ATOM 851 C C . SER A 1 104 ? 4.191 13.656 14.141 1 95.25 104 SER A C 1
ATOM 853 O O . SER A 1 104 ? 5.012 13.062 13.438 1 95.25 104 SER A O 1
ATOM 855 N N . LYS A 1 105 ? 4.266 13.734 15.445 1 95.62 105 LYS A N 1
ATOM 856 C CA . LYS A 1 105 ? 5.332 13.047 16.172 1 95.62 105 LYS A CA 1
ATOM 857 C C . LYS A 1 105 ? 5.242 11.531 15.969 1 95.62 105 LYS A C 1
ATOM 859 O O . LYS A 1 105 ? 6.262 10.859 15.812 1 95.62 105 LYS A O 1
ATOM 864 N N . CYS A 1 106 ? 4.035 11.055 15.992 1 94.75 106 CYS A N 1
ATOM 865 C CA . CYS A 1 106 ? 3.811 9.641 15.75 1 94.75 106 CYS A CA 1
ATOM 866 C C . CYS A 1 106 ? 4.262 9.25 14.344 1 94.75 106 CYS A C 1
ATOM 868 O O . CYS A 1 106 ? 4.891 8.211 14.164 1 94.75 106 CYS A O 1
ATOM 870 N N . GLN A 1 107 ? 3.91 10.031 13.422 1 93.75 107 GLN A N 1
ATOM 871 C CA . GLN A 1 107 ? 4.312 9.797 12.039 1 93.75 107 GLN A CA 1
ATOM 872 C C . GLN A 1 107 ? 5.836 9.773 11.906 1 93.75 107 GLN A C 1
ATOM 874 O O . GLN A 1 107 ? 6.391 8.898 11.227 1 93.75 107 GLN A O 1
ATOM 879 N N . GLU A 1 108 ? 6.465 10.727 12.547 1 91.5 108 GLU A N 1
ATOM 880 C CA . GLU A 1 108 ? 7.922 10.805 12.508 1 91.5 108 GLU A CA 1
ATOM 881 C C . GLU A 1 108 ? 8.562 9.562 13.117 1 91.5 108 GLU A C 1
ATOM 883 O O . GLU A 1 108 ? 9.562 9.062 12.609 1 91.5 108 GLU A O 1
ATOM 888 N N . GLN A 1 109 ? 7.992 9.125 14.164 1 90.56 109 GLN A N 1
ATOM 889 C CA . GLN A 1 109 ? 8.484 7.914 14.812 1 90.56 109 GLN A CA 1
ATOM 890 C C . GLN A 1 109 ? 8.336 6.699 13.898 1 90.56 109 GLN A C 1
ATOM 892 O O . GLN A 1 109 ? 9.219 5.84 13.844 1 90.56 109 GLN A O 1
ATOM 897 N N . CYS A 1 110 ? 7.254 6.613 13.266 1 90.94 110 CYS A N 1
ATOM 898 C CA . CYS A 1 110 ? 7.004 5.523 12.336 1 90.94 110 CYS A CA 1
ATOM 899 C C . CYS A 1 110 ? 8.047 5.512 11.219 1 90.94 110 CYS A C 1
ATOM 901 O O . CYS A 1 110 ? 8.633 4.469 10.93 1 90.94 110 CYS A O 1
ATOM 903 N N . PHE A 1 111 ? 8.312 6.676 10.68 1 88.5 111 PHE A N 1
ATOM 904 C CA . PHE A 1 111 ? 9.242 6.766 9.562 1 88.5 111 PHE A CA 1
ATOM 905 C C . PHE A 1 111 ? 10.672 6.504 10.031 1 88.5 111 PHE A C 1
ATOM 907 O O . PHE A 1 111 ? 11.477 5.934 9.289 1 88.5 111 PHE A O 1
ATOM 914 N N . ALA A 1 112 ? 10.938 6.949 11.25 1 89.25 112 ALA A N 1
ATOM 915 C CA . ALA A 1 112 ? 12.258 6.66 11.805 1 89.25 112 ALA A CA 1
ATOM 916 C C . ALA A 1 112 ? 12.477 5.16 11.945 1 89.25 112 ALA A C 1
ATOM 918 O O . ALA A 1 112 ? 13.578 4.66 11.695 1 89.25 112 ALA A O 1
ATOM 919 N N . LEU A 1 113 ? 11.461 4.504 12.312 1 90 113 LEU A N 1
ATOM 920 C CA . LEU A 1 113 ? 11.539 3.057 12.469 1 90 113 LEU A CA 1
ATOM 921 C C . LEU A 1 113 ? 11.719 2.375 11.117 1 90 113 LEU A C 1
ATOM 923 O O . LEU A 1 113 ? 12.516 1.443 10.984 1 90 113 LEU A O 1
ATOM 927 N N . LEU A 1 114 ? 11.047 2.822 10.117 1 88.56 114 LEU A N 1
ATOM 928 C CA . LEU A 1 114 ? 11.109 2.25 8.781 1 88.56 114 LEU A CA 1
ATOM 929 C C . LEU A 1 114 ? 12.516 2.355 8.203 1 88.56 114 LEU A C 1
ATOM 931 O O . LEU A 1 114 ? 12.977 1.449 7.504 1 88.56 114 LEU A O 1
ATOM 935 N N . LEU A 1 115 ? 13.164 3.467 8.547 1 91.88 115 LEU A N 1
ATOM 936 C CA . LEU A 1 115 ? 14.43 3.764 7.883 1 91.88 115 LEU A CA 1
ATOM 937 C C . LEU A 1 115 ? 15.609 3.547 8.836 1 91.88 115 LEU A C 1
ATOM 939 O O . LEU A 1 115 ? 16.703 4.059 8.594 1 91.88 115 LEU A O 1
ATOM 943 N N . ASP A 1 116 ? 15.281 2.859 9.867 1 92.94 116 ASP A N 1
ATOM 944 C CA . ASP A 1 116 ? 16.344 2.543 10.812 1 92.94 116 ASP A CA 1
ATOM 945 C C . ASP A 1 116 ? 17.531 1.895 10.109 1 92.94 116 ASP A C 1
ATOM 947 O O . ASP A 1 116 ? 17.359 0.974 9.305 1 92.94 116 ASP A O 1
ATOM 951 N N . GLY A 1 117 ? 18.75 2.451 10.336 1 95.06 117 GLY A N 1
ATOM 952 C CA . GLY A 1 117 ? 19.953 1.89 9.758 1 95.06 117 GLY A CA 1
ATOM 953 C C . GLY A 1 117 ? 20.312 2.482 8.406 1 95.06 117 GLY A C 1
ATOM 954 O O . GLY A 1 117 ? 21.359 2.166 7.84 1 95.06 117 GLY A O 1
ATOM 955 N N . PHE A 1 118 ? 19.469 3.271 7.871 1 95.38 118 PHE A N 1
ATOM 956 C CA . PHE A 1 118 ? 19.781 3.932 6.605 1 95.38 118 PHE A CA 1
ATOM 957 C C . PHE A 1 118 ? 20.656 5.16 6.832 1 95.38 118 PHE A C 1
ATOM 959 O O . PHE A 1 118 ? 20.422 5.926 7.773 1 95.38 118 PHE A O 1
ATOM 966 N N . THR A 1 119 ? 21.656 5.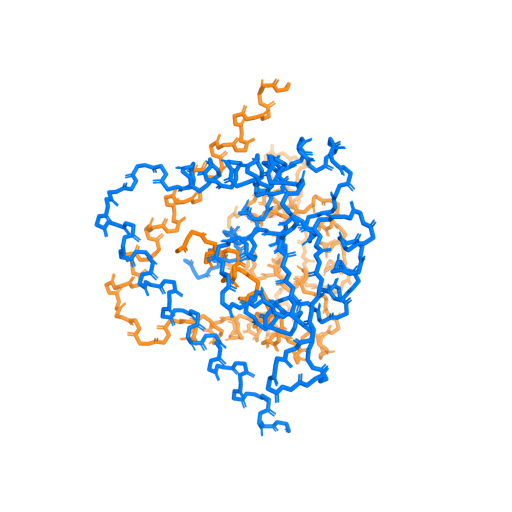332 6.02 1 95.56 119 THR A N 1
ATOM 967 C CA . THR A 1 119 ? 22.438 6.566 6.023 1 95.56 119 THR A CA 1
ATOM 968 C C . THR A 1 119 ? 21.656 7.695 5.344 1 95.56 119 THR A C 1
ATOM 970 O O . THR A 1 119 ? 20.656 7.449 4.672 1 95.56 119 THR A O 1
ATOM 973 N N . GLU A 1 120 ? 22.125 8.859 5.547 1 93.31 120 GLU A N 1
ATOM 974 C CA . GLU A 1 120 ? 21.469 9.992 4.891 1 93.31 120 GLU A CA 1
ATOM 975 C C . GLU A 1 120 ? 21.531 9.859 3.371 1 93.31 120 GLU A C 1
ATOM 977 O O . GLU A 1 120 ? 20.578 10.203 2.676 1 93.31 120 GLU A O 1
ATOM 982 N N . GLU A 1 121 ? 22.609 9.375 2.91 1 95.19 121 GLU A N 1
ATOM 983 C CA . GLU A 1 121 ? 22.781 9.18 1.473 1 95.19 121 GLU A CA 1
ATOM 984 C C . GLU A 1 121 ? 21.797 8.125 0.951 1 95.19 121 GLU A C 1
ATOM 986 O O . GLU A 1 121 ? 21.234 8.281 -0.129 1 95.19 121 GLU A O 1
ATOM 991 N N . GLU A 1 122 ? 21.609 7.113 1.716 1 94.31 122 GLU A N 1
ATOM 992 C CA . GLU A 1 122 ? 20.688 6.055 1.327 1 94.31 122 GLU A CA 1
ATOM 993 C C . GLU A 1 122 ? 19.234 6.551 1.337 1 94.31 122 GLU A C 1
ATOM 995 O O . GLU A 1 122 ? 18.438 6.18 0.47 1 94.31 122 GLU A O 1
ATOM 1000 N N . ARG A 1 123 ? 18.953 7.367 2.273 1 91.62 123 ARG A N 1
ATOM 1001 C CA . ARG A 1 123 ? 17.609 7.93 2.375 1 91.62 123 ARG A CA 1
ATOM 1002 C C . ARG A 1 123 ? 17.297 8.812 1.173 1 91.62 123 ARG A C 1
ATOM 1004 O O . ARG A 1 123 ? 16.188 8.766 0.632 1 91.62 123 ARG A O 1
ATOM 1011 N N . LEU A 1 124 ? 18.25 9.562 0.808 1 91.88 124 LEU A N 1
ATOM 1012 C CA . LEU A 1 124 ? 18.078 10.438 -0.343 1 91.88 124 LEU A CA 1
ATOM 1013 C C . LEU A 1 124 ? 17.906 9.625 -1.623 1 91.88 124 LEU A C 1
ATOM 1015 O O . LEU A 1 124 ? 17.078 9.977 -2.479 1 91.88 124 LEU A O 1
ATOM 1019 N N . LYS A 1 125 ? 18.656 8.617 -1.719 1 93.31 125 LYS A N 1
ATOM 1020 C CA . LYS A 1 125 ? 18.547 7.75 -2.887 1 93.31 125 LYS A CA 1
ATOM 1021 C C . LYS A 1 125 ? 17.188 7.059 -2.939 1 93.31 125 LYS A C 1
ATOM 1023 O O . LYS A 1 125 ? 16.594 6.93 -4.012 1 93.31 125 LYS A O 1
ATOM 1028 N N . LEU A 1 126 ? 16.75 6.621 -1.837 1 90.56 126 LEU A N 1
ATOM 1029 C CA . LEU A 1 126 ? 15.445 5.98 -1.741 1 90.56 126 LEU A CA 1
ATOM 1030 C C . LEU A 1 126 ? 14.336 6.945 -2.148 1 90.56 126 LEU A C 1
ATOM 1032 O O . LEU A 1 126 ? 13.414 6.566 -2.867 1 90.56 126 LEU A O 1
ATOM 1036 N N . GLN A 1 127 ? 14.438 8.109 -1.68 1 89.19 127 GLN A N 1
ATOM 1037 C CA . GLN A 1 127 ? 13.469 9.141 -2.037 1 89.19 127 GLN A CA 1
ATOM 1038 C C . GLN A 1 127 ? 13.445 9.375 -3.545 1 89.19 127 GLN A C 1
ATOM 1040 O O . GLN A 1 127 ? 12.375 9.555 -4.137 1 89.19 127 GLN A O 1
ATOM 1045 N N . GLU A 1 128 ? 14.617 9.414 -4.113 1 92.06 128 GLU A N 1
ATOM 1046 C CA . GLU A 1 128 ? 14.719 9.578 -5.559 1 92.06 128 GLU A CA 1
ATOM 1047 C C . GLU A 1 128 ? 14.047 8.43 -6.297 1 92.06 128 GLU A C 1
ATOM 1049 O O . GLU A 1 128 ? 13.328 8.648 -7.277 1 92.06 128 GLU A O 1
ATOM 1054 N N . PHE A 1 129 ? 14.312 7.25 -5.844 1 90.75 129 PHE A N 1
ATOM 1055 C CA . PHE A 1 129 ? 13.711 6.074 -6.465 1 90.75 129 PHE A CA 1
ATOM 1056 C C . PHE A 1 129 ? 12.195 6.117 -6.355 1 90.75 129 PHE A C 1
ATOM 1058 O O . PHE A 1 129 ? 11.492 5.848 -7.328 1 90.75 129 PHE A O 1
ATOM 1065 N N . PHE A 1 130 ? 11.664 6.504 -5.203 1 87.25 130 PHE A N 1
ATOM 1066 C CA . PHE A 1 130 ? 10.227 6.582 -4.992 1 87.25 130 PHE A CA 1
ATOM 1067 C C . PHE A 1 130 ? 9.602 7.629 -5.906 1 87.25 130 PHE A C 1
ATOM 1069 O O . PHE A 1 130 ? 8.5 7.426 -6.43 1 87.25 130 PHE A O 1
ATOM 1076 N N . SER A 1 131 ? 10.297 8.688 -6.027 1 88.5 131 SER A N 1
ATOM 1077 C CA . SER A 1 131 ? 9.805 9.742 -6.906 1 88.5 131 SER A CA 1
ATOM 1078 C C . SER A 1 131 ? 9.703 9.258 -8.352 1 88.5 131 SER A C 1
ATOM 1080 O O . SER A 1 131 ? 8.719 9.547 -9.039 1 88.5 131 SER A O 1
ATOM 1082 N N . ARG A 1 132 ? 10.648 8.539 -8.805 1 90.88 132 ARG A N 1
ATOM 1083 C CA . ARG A 1 132 ? 10.656 8.016 -10.164 1 90.88 132 ARG A CA 1
ATOM 1084 C C . ARG A 1 132 ? 9.555 6.973 -10.352 1 90.88 132 ARG A C 1
ATOM 1086 O O . ARG A 1 132 ? 8.906 6.93 -11.398 1 90.88 132 ARG A O 1
ATOM 1093 N N . ILE A 1 133 ? 9.352 6.18 -9.383 1 89.31 133 ILE A N 1
ATOM 1094 C CA . ILE A 1 133 ? 8.297 5.172 -9.438 1 89.31 133 ILE A CA 1
ATOM 1095 C C . ILE A 1 133 ? 6.93 5.852 -9.477 1 89.31 133 ILE A C 1
ATOM 1097 O O . ILE A 1 133 ? 6.062 5.469 -10.266 1 89.31 133 ILE A O 1
ATOM 1101 N N . ASP A 1 134 ? 6.809 6.824 -8.641 1 85.62 134 ASP A N 1
ATOM 1102 C CA . ASP A 1 134 ? 5.543 7.555 -8.609 1 85.62 134 ASP A CA 1
ATOM 1103 C C . ASP A 1 134 ? 5.258 8.219 -9.953 1 85.62 134 ASP A C 1
ATOM 1105 O O . ASP A 1 134 ? 4.109 8.266 -10.391 1 85.62 134 ASP A O 1
ATOM 1109 N N . GLU A 1 135 ? 6.23 8.727 -10.555 1 88.06 135 GLU A N 1
ATOM 1110 C CA . GLU A 1 135 ? 6.074 9.336 -11.867 1 88.06 135 GLU A CA 1
ATOM 1111 C C . GLU A 1 135 ? 5.633 8.305 -12.906 1 88.06 135 GLU A C 1
ATOM 1113 O O . GLU A 1 135 ? 4.789 8.594 -13.758 1 88.06 135 GLU A O 1
ATOM 1118 N N . ASN A 1 136 ? 6.254 7.16 -12.836 1 90.44 136 ASN A N 1
ATOM 1119 C CA . ASN A 1 136 ? 5.863 6.082 -13.742 1 90.44 136 ASN A CA 1
ATOM 1120 C C . ASN A 1 136 ? 4.406 5.68 -13.539 1 90.44 136 ASN A C 1
ATOM 1122 O O . ASN A 1 136 ? 3.691 5.41 -14.5 1 90.44 136 ASN A O 1
ATOM 1126 N N . ILE A 1 137 ? 3.988 5.645 -12.258 1 86.94 137 ILE A N 1
ATOM 1127 C CA . ILE A 1 137 ? 2.621 5.258 -11.93 1 86.94 137 ILE A CA 1
ATOM 1128 C C . ILE A 1 137 ? 1.646 6.309 -12.461 1 86.94 137 ILE A C 1
ATOM 1130 O O . ILE A 1 137 ? 0.673 5.973 -13.141 1 86.94 137 ILE A O 1
ATOM 1134 N N . THR A 1 138 ? 1.954 7.574 -12.195 1 83.12 138 THR A N 1
ATOM 1135 C CA . THR A 1 138 ? 1.053 8.656 -12.562 1 83.12 138 THR A CA 1
ATOM 1136 C C . THR A 1 138 ? 0.955 8.781 -14.086 1 83.12 138 THR A C 1
ATOM 1138 O O . THR A 1 138 ? -0.117 9.07 -14.617 1 83.12 138 THR A O 1
ATOM 1141 N N . LYS A 1 139 ? 2.057 8.57 -14.773 1 86.06 139 LYS A N 1
ATOM 1142 C CA . LYS A 1 139 ? 2.057 8.578 -16.234 1 86.06 139 LYS A CA 1
ATOM 1143 C C . LYS A 1 139 ? 1.157 7.48 -16.797 1 86.06 139 LYS A C 1
ATOM 1145 O O . LYS A 1 139 ? 0.439 7.695 -17.766 1 86.06 139 LYS A O 1
ATOM 1150 N N . SER A 1 140 ? 1.224 6.375 -16.141 1 85.19 140 SER A N 1
ATOM 1151 C CA . SER A 1 140 ? 0.445 5.23 -16.594 1 85.19 140 SER A CA 1
ATOM 1152 C C . SER A 1 140 ? -1.039 5.414 -16.297 1 85.19 140 SER A C 1
ATOM 1154 O O . SER A 1 140 ? -1.893 5.035 -17.094 1 85.19 140 SER A O 1
ATOM 1156 N N . LEU A 1 141 ? -1.341 5.969 -15.18 1 80 141 LEU A N 1
ATOM 1157 C CA . LEU A 1 141 ? -2.73 6.18 -14.789 1 80 141 LEU A CA 1
ATOM 1158 C C . LEU A 1 141 ? -3.377 7.266 -15.641 1 80 141 LEU A C 1
ATOM 1160 O O . LEU A 1 141 ? -4.562 7.184 -15.961 1 80 141 LEU A O 1
ATOM 1164 N N . ASN A 1 142 ? -2.6 8.242 -15.969 1 76.5 142 ASN A N 1
ATOM 1165 C CA . ASN A 1 142 ? -3.109 9.328 -16.797 1 76.5 142 ASN A CA 1
ATOM 1166 C C . ASN A 1 142 ? -3.234 8.898 -18.266 1 76.5 142 ASN A C 1
ATOM 1168 O O . ASN A 1 142 ? -4.078 9.414 -19 1 76.5 142 ASN A O 1
ATOM 1172 N N . HIS A 1 143 ? -2.318 8.133 -18.703 1 66.38 143 HIS A N 1
ATOM 1173 C CA . HIS A 1 143 ? -2.4 7.633 -20.078 1 66.38 143 HIS A CA 1
ATOM 1174 C C . HIS A 1 143 ? -3.621 6.738 -20.266 1 66.38 143 HIS A C 1
ATOM 1176 O O . HIS A 1 143 ? -4.238 6.742 -21.328 1 66.38 143 HIS A O 1
ATOM 1182 N N . LYS A 1 144 ? -3.945 5.949 -19.469 1 61.59 144 LYS A N 1
ATOM 1183 C CA . LYS A 1 144 ? -5.125 5.098 -19.578 1 61.59 144 LYS A CA 1
ATOM 1184 C C . LYS A 1 144 ? -6.406 5.922 -19.516 1 61.59 144 LYS A C 1
ATOM 1186 O O . LYS A 1 144 ? -7.43 5.531 -20.078 1 61.59 144 LYS A O 1
ATOM 1191 N N . LYS A 1 145 ? -6.445 6.98 -18.734 1 54 145 LYS A N 1
ATOM 1192 C CA . LYS A 1 145 ? -7.613 7.855 -18.734 1 54 145 LYS A CA 1
ATOM 1193 C C . LYS A 1 145 ? -7.859 8.438 -20.125 1 54 145 LYS A C 1
ATOM 1195 O O . LYS A 1 145 ? -9 8.727 -20.484 1 54 145 LYS A O 1
ATOM 1200 N N . HIS A 1 146 ? -6.883 8.734 -20.844 1 44.25 146 HIS A N 1
ATOM 1201 C CA . HIS A 1 146 ? -7.066 9.297 -22.172 1 44.25 146 HIS A CA 1
ATOM 1202 C C . HIS A 1 146 ? -7.48 8.219 -23.172 1 44.25 146 HIS A C 1
ATOM 1204 O O . HIS A 1 146 ? -7.863 8.531 -24.297 1 44.25 146 HIS A O 1
ATOM 1210 N N . GLU A 1 147 ? -7.148 7.102 -22.875 1 38.53 147 GLU A N 1
ATOM 121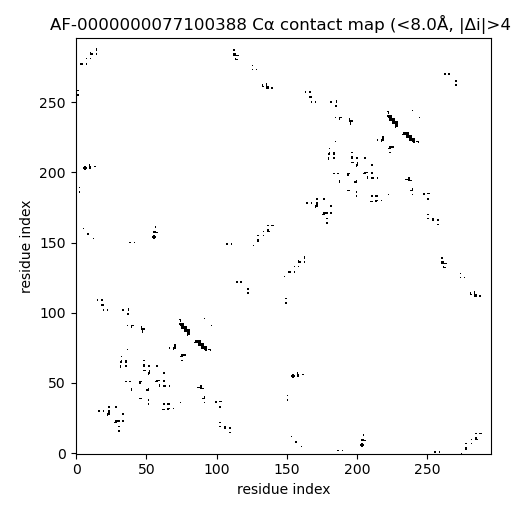1 C CA . GLU A 1 147 ? -7.566 6.086 -23.844 1 38.53 147 GLU A CA 1
ATOM 1212 C C . GLU A 1 147 ? -9.016 5.668 -23.609 1 38.53 147 GLU A C 1
ATOM 1214 O O . GLU A 1 147 ? -9.609 4.977 -24.438 1 38.53 147 GLU A O 1
ATOM 1219 N N . VAL A 1 148 ? -9.461 6.195 -22.578 1 31.72 148 VAL A N 1
ATOM 1220 C CA . VAL A 1 148 ? -10.914 6.066 -22.516 1 31.72 148 VAL A CA 1
ATOM 1221 C C . VAL A 1 148 ? -11.562 7.359 -23 1 31.72 148 VAL A C 1
ATOM 1223 O O . VAL A 1 148 ? -11.18 8.453 -22.562 1 31.72 148 VAL A O 1
ATOM 1226 N N . MET B 1 1 ? 8.977 14.883 2.645 1 46.69 1 MET B N 1
ATOM 1227 C CA . MET B 1 1 ? 9.531 13.719 1.956 1 46.69 1 MET B CA 1
ATOM 1228 C C . MET B 1 1 ? 8.891 12.43 2.465 1 46.69 1 MET B C 1
ATOM 1230 O O . MET B 1 1 ? 8.594 11.523 1.68 1 46.69 1 MET B O 1
ATOM 1234 N N . GLN B 1 2 ? 8.633 12.453 3.799 1 55.91 2 GLN B N 1
ATOM 1235 C CA . GLN B 1 2 ? 8.375 11.266 4.602 1 55.91 2 GLN B CA 1
ATOM 1236 C C . GLN B 1 2 ? 6.984 10.703 4.316 1 55.91 2 GLN B C 1
ATOM 1238 O O . GLN B 1 2 ? 6.793 9.484 4.301 1 55.91 2 GLN B O 1
ATOM 1243 N N . ASN B 1 3 ? 6.094 11.609 3.809 1 59.97 3 ASN B N 1
ATOM 1244 C CA . ASN B 1 3 ? 4.738 11.102 3.627 1 59.97 3 ASN B CA 1
ATOM 1245 C C . ASN B 1 3 ? 4.559 10.461 2.252 1 59.97 3 ASN B C 1
ATOM 1247 O O . ASN B 1 3 ? 3.463 10.016 1.908 1 59.97 3 ASN B O 1
ATOM 1251 N N . HIS B 1 4 ? 5.727 10.273 1.659 1 69.62 4 HIS B N 1
ATOM 1252 C CA . HIS B 1 4 ? 5.699 9.852 0.264 1 69.62 4 HIS B CA 1
ATOM 1253 C C . HIS B 1 4 ? 5.473 8.344 0.151 1 69.62 4 HIS B C 1
ATOM 1255 O O . HIS B 1 4 ? 4.93 7.867 -0.847 1 69.62 4 HIS B O 1
ATOM 1261 N N . VAL B 1 5 ? 5.73 7.707 1.252 1 76.5 5 VAL B N 1
ATOM 1262 C CA . VAL B 1 5 ? 5.594 6.258 1.17 1 76.5 5 VAL B CA 1
ATOM 1263 C C . VAL B 1 5 ? 4.117 5.879 1.093 1 76.5 5 VAL B C 1
ATOM 1265 O O . VAL B 1 5 ? 3.73 5.023 0.293 1 76.5 5 VAL B O 1
ATOM 1268 N N . LEU B 1 6 ? 3.355 6.586 1.894 1 78.75 6 LEU B N 1
ATOM 1269 C CA . LEU B 1 6 ? 1.917 6.34 1.891 1 78.75 6 LEU B CA 1
ATOM 1270 C C . LEU B 1 6 ? 1.315 6.652 0.524 1 78.75 6 LEU B C 1
ATOM 1272 O O . LEU B 1 6 ? 0.493 5.887 0.014 1 78.75 6 LEU B O 1
ATOM 1276 N N . THR B 1 7 ? 1.775 7.742 0.013 1 81.31 7 THR B N 1
ATOM 1277 C CA . THR B 1 7 ? 1.304 8.172 -1.299 1 81.31 7 THR B CA 1
ATOM 1278 C C . THR B 1 7 ? 1.631 7.125 -2.359 1 81.31 7 THR B C 1
ATOM 1280 O O . THR B 1 7 ? 0.767 6.746 -3.154 1 81.31 7 THR B O 1
ATOM 1283 N N . TYR B 1 8 ? 2.791 6.578 -2.25 1 80.44 8 TYR B N 1
ATOM 1284 C CA . TYR B 1 8 ? 3.232 5.59 -3.23 1 80.44 8 TYR B CA 1
ATOM 1285 C C . TYR B 1 8 ? 2.459 4.285 -3.076 1 80.44 8 TYR B C 1
ATOM 1287 O O . TYR B 1 8 ? 2.072 3.668 -4.07 1 80.44 8 TYR B O 1
ATOM 1295 N N . ALA B 1 9 ? 2.32 3.941 -1.879 1 84.5 9 ALA B N 1
ATOM 1296 C CA . ALA B 1 9 ? 1.619 2.686 -1.626 1 84.5 9 ALA B CA 1
ATOM 1297 C C . ALA B 1 9 ? 0.2 2.729 -2.186 1 84.5 9 ALA B C 1
ATOM 1299 O O . ALA B 1 9 ? -0.266 1.759 -2.787 1 84.5 9 ALA B O 1
ATOM 1300 N N . ASN B 1 10 ? -0.459 3.838 -2.064 1 85.38 10 ASN B N 1
ATOM 1301 C CA . ASN B 1 10 ? -1.824 3.98 -2.559 1 85.38 10 ASN B CA 1
ATOM 1302 C C . ASN B 1 10 ? -1.866 4.027 -4.082 1 85.38 10 ASN B C 1
ATOM 1304 O O . ASN B 1 10 ? -2.721 3.396 -4.707 1 85.38 10 ASN B O 1
ATOM 1308 N N . HIS B 1 11 ? -0.963 4.816 -4.652 1 84.81 11 HIS B N 1
ATOM 1309 C CA . HIS B 1 11 ? -0.892 4.898 -6.109 1 84.81 11 HIS B CA 1
ATOM 1310 C C . HIS B 1 11 ? -0.597 3.533 -6.723 1 84.81 11 HIS B C 1
ATOM 1312 O O . HIS B 1 11 ? -1.172 3.174 -7.75 1 84.81 11 HIS B O 1
ATOM 1318 N N . PHE B 1 12 ? 0.294 2.828 -6.09 1 86 12 PHE B N 1
ATOM 1319 C CA . PHE B 1 12 ? 0.643 1.498 -6.574 1 86 12 PHE B CA 1
ATOM 1320 C C . PHE B 1 12 ? -0.559 0.563 -6.504 1 86 12 PHE B C 1
ATOM 1322 O O . PHE B 1 12 ? -0.85 -0.157 -7.457 1 86 12 PHE B O 1
ATOM 1329 N N . LYS B 1 13 ? -1.228 0.569 -5.383 1 87.5 13 LYS B N 1
ATOM 1330 C CA . LYS B 1 13 ? -2.381 -0.31 -5.215 1 87.5 13 LYS B CA 1
ATOM 1331 C C . LYS B 1 13 ? -3.443 -0.034 -6.277 1 87.5 13 LYS B C 1
ATOM 1333 O O . LYS B 1 13 ? -4.066 -0.962 -6.793 1 87.5 13 LYS B O 1
ATOM 1338 N N . HIS B 1 14 ? -3.594 1.199 -6.574 1 87.12 14 HIS B N 1
ATOM 1339 C CA . HIS B 1 14 ? -4.555 1.592 -7.602 1 87.12 14 HIS B CA 1
ATOM 1340 C C . HIS B 1 14 ? -4.125 1.092 -8.977 1 87.12 14 HIS B C 1
ATOM 1342 O O . HIS B 1 14 ? -4.93 0.508 -9.711 1 87.12 14 HIS B O 1
ATOM 1348 N N . LEU B 1 15 ? -2.936 1.299 -9.289 1 88.19 15 LEU B N 1
ATOM 1349 C CA . LEU B 1 15 ? -2.408 0.85 -10.578 1 88.19 15 LEU B CA 1
ATOM 1350 C C . LEU B 1 15 ? -2.484 -0.668 -10.695 1 88.19 15 LEU B C 1
ATOM 1352 O O . LEU B 1 15 ? -2.861 -1.195 -11.742 1 88.19 15 LEU B O 1
ATOM 1356 N N . TYR B 1 16 ? -2.072 -1.283 -9.641 1 90.25 16 TYR B N 1
ATOM 1357 C CA . TYR B 1 16 ? -2.053 -2.742 -9.617 1 90.25 16 TYR B CA 1
ATOM 1358 C C . TYR B 1 16 ? -3.449 -3.311 -9.836 1 90.25 16 TYR B C 1
ATOM 1360 O O . TYR B 1 16 ? -3.629 -4.242 -10.625 1 90.25 16 TYR B O 1
ATOM 1368 N N . ARG B 1 17 ? -4.398 -2.773 -9.234 1 89.62 17 ARG B N 1
ATOM 1369 C CA . ARG B 1 17 ? -5.785 -3.193 -9.398 1 89.62 17 ARG B CA 1
ATOM 1370 C C . ARG B 1 17 ? -6.266 -2.955 -10.828 1 89.62 17 ARG B C 1
ATOM 1372 O O . ARG B 1 17 ? -6.918 -3.816 -11.422 1 89.62 17 ARG B O 1
ATOM 1379 N N . GLN B 1 18 ? -5.961 -1.786 -11.281 1 90 18 GLN B N 1
ATOM 1380 C CA . GLN B 1 18 ? -6.375 -1.435 -12.633 1 90 18 GLN B CA 1
ATOM 1381 C C . GLN B 1 18 ? -5.754 -2.381 -13.656 1 90 18 GLN B C 1
ATOM 1383 O O . GLN B 1 18 ? -6.391 -2.715 -14.664 1 90 18 GLN B O 1
ATOM 1388 N N . THR B 1 19 ? -4.555 -2.727 -13.469 1 92.31 19 THR B N 1
ATOM 1389 C CA . THR B 1 19 ? -3.836 -3.594 -14.391 1 92.31 19 THR B CA 1
ATOM 1390 C C . THR B 1 19 ? -4.496 -4.969 -14.469 1 92.31 19 THR B C 1
ATOM 1392 O O . THR B 1 19 ? -4.555 -5.574 -15.539 1 92.31 19 THR B O 1
ATOM 1395 N N . PHE B 1 20 ? -5.035 -5.406 -13.383 1 95.56 20 PHE B N 1
ATOM 1396 C CA . PHE B 1 20 ? -5.59 -6.754 -13.328 1 95.56 20 PHE B CA 1
ATOM 1397 C C . PHE B 1 20 ? -7.086 -6.734 -13.609 1 95.56 20 PHE B C 1
ATOM 1399 O O . PHE B 1 20 ? -7.703 -7.789 -13.789 1 95.56 20 PHE B O 1
ATOM 1406 N N . GLN B 1 21 ? -7.633 -5.566 -13.719 1 95.12 21 GLN B N 1
ATOM 1407 C CA . GLN B 1 21 ? -9.086 -5.434 -13.797 1 95.12 21 GLN B CA 1
ATOM 1408 C C . GLN B 1 21 ? -9.648 -6.234 -14.961 1 95.12 21 GLN B C 1
ATOM 1410 O O . GLN B 1 21 ? -10.609 -6.988 -14.797 1 95.12 21 GLN B O 1
ATOM 1415 N N . PRO B 1 22 ? -9.055 -6.195 -16.172 1 95.88 22 PRO B N 1
ATOM 1416 C CA . PRO B 1 22 ? -9.609 -6.961 -17.281 1 95.88 22 PRO B CA 1
ATOM 1417 C C . PRO B 1 22 ? -9.586 -8.469 -17.031 1 95.88 22 PRO B C 1
ATOM 1419 O O . PRO B 1 22 ? -10.562 -9.164 -17.328 1 95.88 22 PRO B O 1
ATOM 1422 N N . LEU B 1 23 ? -8.547 -8.984 -16.469 1 96.5 23 LEU B N 1
ATOM 1423 C CA . LEU B 1 23 ? -8.445 -10.414 -16.203 1 96.5 23 LEU B CA 1
ATOM 1424 C C . LEU B 1 23 ? -9.32 -10.812 -15.016 1 96.5 23 LEU B C 1
ATOM 1426 O O . LEU B 1 23 ? -9.883 -11.906 -15 1 96.5 23 LEU B O 1
ATOM 1430 N N . SER B 1 24 ? -9.32 -9.906 -14.031 1 96.81 24 SER B N 1
ATOM 1431 C CA . SER B 1 24 ? -10.211 -10.133 -12.891 1 96.81 24 SER B CA 1
ATOM 1432 C C . SER B 1 24 ? -11.648 -10.328 -13.344 1 96.81 24 SER B C 1
ATOM 1434 O O . SER B 1 24 ? -12.336 -11.234 -12.875 1 96.81 24 SER B O 1
ATOM 1436 N N . GLU B 1 25 ? -12.102 -9.516 -14.266 1 96.81 25 GLU B N 1
ATOM 1437 C CA . GLU B 1 25 ? -13.461 -9.594 -14.797 1 96.81 25 GLU B CA 1
ATOM 1438 C C . GLU B 1 25 ? -13.633 -10.828 -15.672 1 96.81 25 GLU B C 1
ATOM 1440 O O . GLU B 1 25 ? -14.633 -11.547 -15.555 1 96.81 25 GLU B O 1
ATOM 1445 N N . GLN B 1 26 ? -12.711 -11.078 -16.484 1 97.12 26 GLN B N 1
ATOM 1446 C CA . GLN B 1 26 ? -12.781 -12.203 -17.406 1 97.12 26 GLN B CA 1
ATOM 1447 C C . GLN B 1 26 ? -12.852 -13.531 -16.656 1 97.12 26 GLN B C 1
ATOM 1449 O O . GLN B 1 26 ? -13.594 -14.43 -17.031 1 97.12 26 GLN B O 1
ATOM 1454 N N . TYR B 1 27 ? -12.094 -13.609 -15.57 1 97.19 27 TYR B N 1
ATOM 1455 C CA . TYR B 1 27 ? -11.992 -14.875 -14.859 1 97.19 27 TYR B CA 1
ATOM 1456 C C . TYR B 1 27 ? -12.875 -14.875 -13.617 1 97.19 27 TYR B C 1
ATOM 1458 O O . TYR B 1 27 ? -12.898 -15.852 -12.867 1 97.19 27 TYR B O 1
ATOM 1466 N N . GLU B 1 28 ? -13.523 -13.734 -13.352 1 96.56 28 GLU B N 1
ATOM 1467 C CA . GLU B 1 28 ? -14.422 -13.586 -12.211 1 96.56 28 GLU B CA 1
ATOM 1468 C C . GLU B 1 28 ? -13.688 -13.867 -10.898 1 96.56 28 GLU B C 1
ATOM 1470 O O . GLU B 1 28 ? -14.133 -14.695 -10.102 1 96.56 28 GLU B O 1
ATOM 1475 N N . MET B 1 29 ? -12.594 -13.172 -10.742 1 97.56 29 MET B N 1
ATOM 1476 C CA . MET B 1 29 ? -11.75 -13.352 -9.562 1 97.56 29 MET B CA 1
ATOM 1477 C C . MET B 1 29 ? -11.602 -12.047 -8.789 1 97.56 29 MET B C 1
ATOM 1479 O O . MET B 1 29 ? -11.57 -10.969 -9.391 1 97.56 29 MET B O 1
ATOM 1483 N N . SER B 1 30 ? -11.492 -12.195 -7.535 1 96.75 30 SER B N 1
ATOM 1484 C CA . SER B 1 30 ? -11.148 -11.031 -6.719 1 96.75 30 SER B CA 1
ATOM 1485 C C . SER B 1 30 ? -9.656 -10.75 -6.77 1 96.75 30 SER B C 1
ATOM 1487 O O . SER B 1 30 ? -8.867 -11.609 -7.172 1 96.75 30 SER B O 1
ATOM 1489 N N . GLN B 1 31 ? -9.312 -9.586 -6.332 1 94.81 31 GLN B N 1
ATOM 1490 C CA . GLN B 1 31 ? -7.906 -9.211 -6.289 1 94.81 31 GLN B CA 1
ATOM 1491 C C . GLN B 1 31 ? -7.121 -10.125 -5.359 1 94.81 31 GLN B C 1
ATOM 1493 O O . GLN B 1 31 ? -5.984 -10.5 -5.656 1 94.81 31 GLN B O 1
ATOM 1498 N N . LEU B 1 32 ? -7.727 -10.453 -4.281 1 95.62 32 LEU B N 1
ATOM 1499 C CA . LEU B 1 32 ? -7.043 -11.312 -3.32 1 95.62 32 LEU B CA 1
ATOM 1500 C C . LEU B 1 32 ? -6.766 -12.688 -3.922 1 95.62 32 LEU B C 1
ATOM 1502 O O . LEU B 1 32 ? -5.699 -13.266 -3.695 1 95.62 32 LEU B O 1
ATOM 1506 N N . GLU B 1 33 ? -7.707 -13.195 -4.605 1 97.88 33 GLU B N 1
ATOM 1507 C CA . GLU B 1 33 ? -7.512 -14.484 -5.27 1 97.88 33 GLU B CA 1
ATOM 1508 C C . GLU B 1 33 ? -6.355 -14.414 -6.266 1 97.88 33 GLU B C 1
ATOM 1510 O O . GLU B 1 33 ? -5.516 -15.312 -6.309 1 97.88 33 GLU B O 1
ATOM 1515 N N . ILE B 1 34 ? -6.324 -13.383 -7.004 1 97.06 34 ILE B N 1
ATOM 1516 C CA . ILE B 1 34 ? -5.246 -13.156 -7.961 1 97.06 34 ILE B CA 1
ATOM 1517 C C . ILE B 1 34 ? -3.914 -13.062 -7.219 1 97.06 34 ILE B C 1
ATOM 1519 O O . ILE B 1 34 ? -2.936 -13.711 -7.602 1 97.06 34 ILE B O 1
ATOM 1523 N N . ASP B 1 35 ? -3.893 -12.328 -6.172 1 95.38 35 ASP B N 1
ATOM 1524 C CA . ASP B 1 35 ? -2.674 -12.141 -5.391 1 95.38 35 ASP B CA 1
ATOM 1525 C C . ASP B 1 35 ? -2.166 -13.477 -4.844 1 95.38 35 ASP B C 1
ATOM 1527 O O . ASP B 1 35 ? -0.957 -13.711 -4.801 1 95.38 35 ASP B O 1
ATOM 1531 N N . ILE B 1 36 ? -3.07 -14.266 -4.426 1 96.12 36 ILE B N 1
ATOM 1532 C CA . ILE B 1 36 ? -2.697 -15.547 -3.838 1 96.12 36 ILE B CA 1
ATOM 1533 C C . ILE B 1 36 ? -2.102 -16.453 -4.914 1 96.12 36 ILE B C 1
ATOM 1535 O O . ILE B 1 36 ? -1.056 -17.078 -4.707 1 96.12 36 ILE B O 1
ATOM 1539 N N . LEU B 1 37 ? -2.711 -16.562 -6.078 1 97.19 37 LEU B N 1
ATOM 1540 C CA . LEU B 1 37 ? -2.203 -17.375 -7.168 1 97.19 37 LEU B CA 1
ATOM 1541 C C . LEU B 1 37 ? -0.799 -16.938 -7.574 1 97.19 37 LEU B C 1
ATOM 1543 O O . LEU B 1 37 ? 0.089 -17.781 -7.758 1 97.19 37 LEU B O 1
ATOM 1547 N N . LEU B 1 38 ? -0.681 -15.711 -7.648 1 95.31 38 LEU B N 1
ATOM 1548 C CA . LEU B 1 38 ? 0.603 -15.172 -8.086 1 95.31 38 LEU B CA 1
ATOM 1549 C C . LEU B 1 38 ? 1.661 -15.344 -7.004 1 95.31 38 LEU B C 1
ATOM 1551 O O . LEU B 1 38 ? 2.84 -15.547 -7.305 1 95.31 38 LEU B O 1
ATOM 1555 N N . PHE B 1 39 ? 1.262 -15.219 -5.797 1 94.81 39 PHE B N 1
ATOM 1556 C CA . PHE B 1 39 ? 2.191 -15.5 -4.711 1 94.81 39 PHE B CA 1
ATOM 1557 C C . PHE B 1 39 ? 2.723 -16.922 -4.805 1 94.81 39 PHE B C 1
ATOM 1559 O O . PHE B 1 39 ? 3.93 -17.156 -4.715 1 94.81 39 PHE B O 1
ATOM 1566 N N . LEU B 1 40 ? 1.848 -17.844 -4.988 1 95.5 40 LEU B N 1
ATOM 1567 C CA . LEU B 1 40 ? 2.227 -19.25 -5.062 1 95.5 40 LEU B CA 1
ATOM 1568 C C . LEU B 1 40 ? 3.111 -19.516 -6.273 1 95.5 40 LEU B C 1
ATOM 1570 O O . LEU B 1 40 ? 4.07 -20.281 -6.191 1 95.5 40 LEU B O 1
ATOM 1574 N N . LYS B 1 41 ? 2.746 -18.875 -7.32 1 94.94 41 LYS B N 1
ATOM 1575 C CA . LYS B 1 41 ? 3.549 -19.031 -8.531 1 94.94 41 LYS B CA 1
ATOM 1576 C C . LYS B 1 41 ? 4.98 -18.547 -8.305 1 94.94 41 LYS B C 1
ATOM 1578 O O . LYS B 1 41 ? 5.934 -19.188 -8.742 1 94.94 41 LYS B O 1
ATOM 1583 N N . ASN B 1 42 ? 5.082 -17.5 -7.57 1 91.88 42 ASN B N 1
ATOM 1584 C CA . ASN B 1 42 ? 6.371 -16.844 -7.379 1 91.88 42 ASN B CA 1
ATOM 1585 C C . ASN B 1 42 ? 7.145 -17.453 -6.215 1 91.88 42 ASN B C 1
ATOM 1587 O O . ASN B 1 42 ? 8.352 -17.266 -6.098 1 91.88 42 ASN B O 1
ATOM 1591 N N . ASN B 1 43 ? 6.375 -18.078 -5.32 1 90.12 43 ASN B N 1
ATOM 1592 C CA . ASN B 1 43 ? 6.973 -18.672 -4.125 1 90.12 43 ASN B CA 1
ATOM 1593 C C . ASN B 1 43 ? 6.512 -20.109 -3.918 1 90.12 43 ASN B C 1
ATOM 1595 O O . ASN B 1 43 ? 5.855 -20.406 -2.922 1 90.12 43 ASN B O 1
ATOM 1599 N N . PRO B 1 44 ? 6.969 -21.016 -4.711 1 89.81 44 PRO B N 1
ATOM 1600 C CA . PRO B 1 44 ? 6.441 -22.391 -4.676 1 89.81 44 PRO B CA 1
ATOM 1601 C C . PRO B 1 44 ? 6.77 -23.109 -3.369 1 89.81 44 PRO B C 1
ATOM 1603 O O . PRO B 1 44 ? 6.055 -24.031 -2.977 1 89.81 44 PRO B O 1
ATOM 1606 N N . ARG B 1 45 ? 7.742 -22.656 -2.625 1 90 45 ARG B N 1
ATOM 1607 C CA . ARG B 1 45 ? 8.125 -23.328 -1.388 1 90 45 ARG B CA 1
ATOM 1608 C C . ARG B 1 45 ? 7.316 -22.812 -0.206 1 90 45 ARG B C 1
ATOM 1610 O O . ARG B 1 45 ? 7.289 -23.438 0.858 1 90 45 ARG B O 1
ATOM 1617 N N . ASN B 1 46 ? 6.691 -21.688 -0.347 1 92.38 46 ASN B N 1
ATOM 1618 C CA . ASN B 1 46 ? 5.797 -21.109 0.646 1 92.38 46 ASN B CA 1
ATOM 1619 C C . ASN B 1 46 ? 4.336 -21.234 0.227 1 92.38 46 ASN B C 1
ATOM 1621 O O . ASN B 1 46 ? 3.75 -20.281 -0.299 1 92.38 46 ASN B O 1
ATOM 1625 N N . ASN B 1 47 ? 3.857 -22.406 0.522 1 96.31 47 ASN B N 1
ATOM 1626 C CA . ASN B 1 47 ? 2.594 -22.719 -0.139 1 96.31 47 ASN B CA 1
ATOM 1627 C C . ASN B 1 47 ? 1.519 -23.109 0.867 1 96.31 47 ASN B C 1
ATOM 1629 O O . ASN B 1 47 ? 0.741 -24.047 0.617 1 96.31 47 ASN B O 1
ATOM 1633 N N . THR B 1 48 ? 1.479 -22.453 2.014 1 95.88 48 THR B N 1
ATOM 1634 C CA . THR B 1 48 ? 0.369 -22.625 2.947 1 95.88 48 THR B CA 1
ATOM 1635 C C . THR B 1 48 ? -0.384 -21.297 3.125 1 95.88 48 THR B C 1
ATOM 1637 O O . THR B 1 48 ? 0.178 -20.219 2.914 1 95.88 48 THR B O 1
ATOM 1640 N N . ALA B 1 49 ? -1.642 -21.469 3.529 1 95.88 49 ALA B N 1
ATOM 1641 C CA . ALA B 1 49 ? -2.447 -20.281 3.789 1 95.88 49 ALA B CA 1
ATOM 1642 C C . ALA B 1 49 ? -1.798 -19.391 4.855 1 95.88 49 ALA B C 1
ATOM 1644 O O . ALA B 1 49 ? -1.801 -18.172 4.742 1 95.88 49 ALA B O 1
ATOM 1645 N N . LYS B 1 50 ? -1.213 -20 5.801 1 94.75 50 LYS B N 1
ATOM 1646 C CA . LYS B 1 50 ? -0.543 -19.266 6.879 1 94.75 50 LYS B CA 1
ATOM 1647 C C . LYS B 1 50 ? 0.651 -18.484 6.352 1 94.75 50 LYS B C 1
ATOM 1649 O O . LYS B 1 50 ? 0.819 -17.312 6.684 1 94.75 50 LYS B O 1
ATOM 1654 N N . GLU B 1 51 ? 1.44 -19.109 5.574 1 93 51 GLU B N 1
ATOM 1655 C CA . GLU B 1 51 ? 2.615 -18.453 5.008 1 93 51 GLU B CA 1
ATOM 1656 C C . GLU B 1 51 ? 2.217 -17.297 4.09 1 93 51 GLU B C 1
ATOM 1658 O O . GLU B 1 51 ? 2.852 -16.234 4.102 1 93 51 GLU B O 1
ATOM 1663 N N . ILE B 1 52 ? 1.199 -17.484 3.316 1 93.81 52 ILE B N 1
ATOM 1664 C CA . ILE B 1 52 ? 0.693 -16.422 2.445 1 93.81 52 ILE B CA 1
ATOM 1665 C C . ILE B 1 52 ? 0.27 -15.219 3.285 1 93.81 52 ILE B C 1
ATOM 1667 O O . ILE B 1 52 ? 0.676 -14.094 3.008 1 93.81 52 ILE B O 1
ATOM 1671 N N . SER B 1 53 ? -0.489 -15.477 4.305 1 93.12 53 SER B N 1
ATOM 1672 C CA . SER B 1 53 ? -0.996 -14.422 5.176 1 93.12 53 SER B CA 1
ATOM 1673 C C . SER B 1 53 ? 0.145 -13.648 5.832 1 93.12 53 SER B C 1
ATOM 1675 O O . SER B 1 53 ? 0.187 -12.422 5.766 1 93.12 53 SER B O 1
ATOM 1677 N N . VAL B 1 54 ? 1.123 -14.367 6.363 1 86.38 54 VAL B N 1
ATOM 1678 C CA . VAL B 1 54 ? 2.229 -13.773 7.109 1 86.38 54 VAL B CA 1
ATOM 1679 C C . VAL B 1 54 ? 3.16 -13.031 6.152 1 86.38 54 VAL B C 1
ATOM 1681 O O . VAL B 1 54 ? 3.543 -11.891 6.414 1 86.38 54 VAL B O 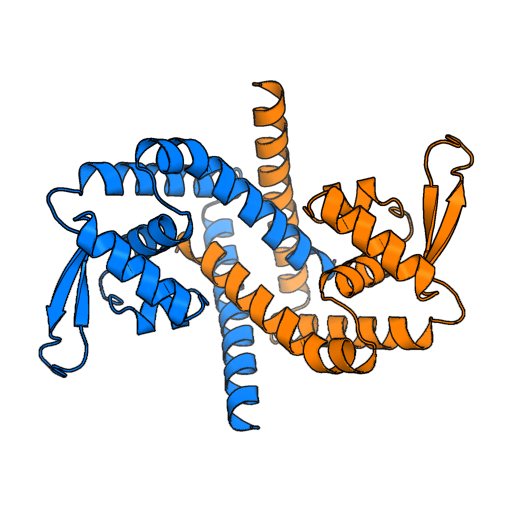1
ATOM 1684 N N . MET B 1 55 ? 3.438 -13.602 5.031 1 86.75 55 MET B N 1
ATOM 1685 C CA . MET B 1 55 ? 4.426 -13.031 4.121 1 86.75 55 MET B CA 1
ATOM 1686 C C . MET B 1 55 ? 3.848 -11.844 3.355 1 86.75 55 MET B C 1
ATOM 1688 O O . MET B 1 55 ? 4.559 -10.883 3.062 1 86.75 55 MET B O 1
ATOM 1692 N N . ARG B 1 56 ? 2.574 -11.844 3.064 1 87.81 56 ARG B N 1
ATOM 1693 C CA . ARG B 1 56 ? 1.985 -10.789 2.242 1 87.81 56 ARG B CA 1
ATOM 1694 C C . ARG B 1 56 ? 1.236 -9.781 3.104 1 87.81 56 ARG B C 1
ATOM 1696 O O . ARG B 1 56 ? 0.843 -8.719 2.621 1 87.81 56 ARG B O 1
ATOM 1703 N N . GLY B 1 57 ? 1.09 -10.133 4.352 1 86.19 57 GLY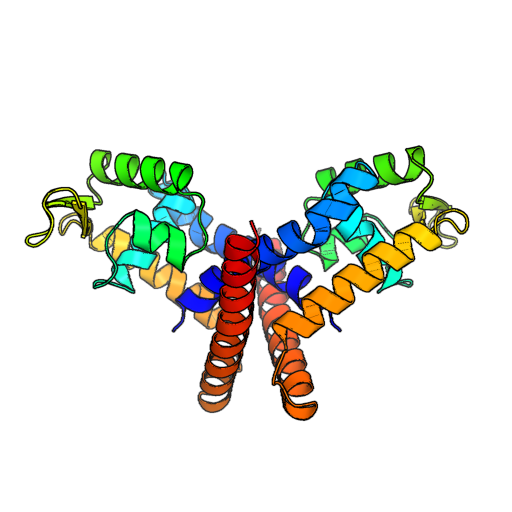 B N 1
ATOM 1704 C CA . GLY B 1 57 ? 0.393 -9.219 5.246 1 86.19 57 GLY B CA 1
ATOM 1705 C C . GLY B 1 57 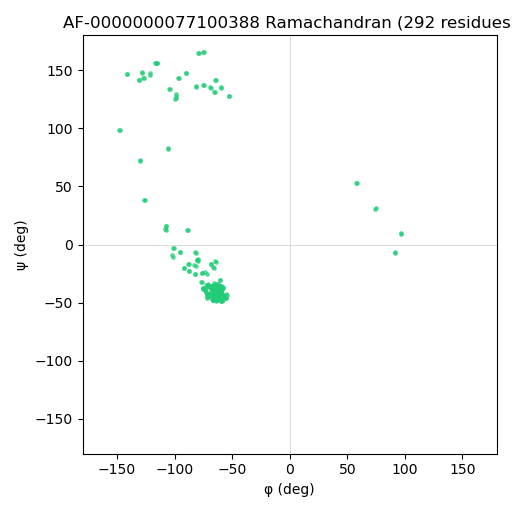? -1.106 -9.195 5.02 1 86.19 57 GLY B C 1
ATOM 1706 O O . GLY B 1 57 ? -1.734 -8.133 5.113 1 86.19 57 GLY B O 1
ATOM 1707 N N . PHE B 1 58 ? -1.701 -10.281 4.598 1 89.19 58 PHE B N 1
ATOM 1708 C CA . PHE B 1 58 ? -3.146 -10.398 4.445 1 89.19 58 PHE B CA 1
ATOM 1709 C C . PHE B 1 58 ? -3.787 -10.914 5.727 1 89.19 58 PHE B C 1
ATOM 1711 O O . PHE B 1 58 ? -3.174 -11.688 6.469 1 89.19 58 PHE B O 1
ATOM 1718 N N . ALA B 1 59 ? -5.008 -10.461 5.992 1 89.12 59 ALA B N 1
ATOM 1719 C CA . ALA B 1 59 ? -5.766 -11.039 7.102 1 89.12 59 ALA B CA 1
ATOM 1720 C C . ALA B 1 59 ? -5.98 -12.539 6.898 1 89.12 59 ALA B C 1
ATOM 1722 O O . ALA B 1 59 ? -6.355 -12.977 5.809 1 89.12 59 ALA B O 1
ATOM 1723 N N . LYS B 1 60 ? -5.777 -13.289 7.93 1 93.5 60 LYS B N 1
ATOM 1724 C CA . LYS B 1 60 ? -5.867 -14.742 7.887 1 93.5 60 LYS B CA 1
ATOM 1725 C C . LYS B 1 60 ? -7.23 -15.195 7.359 1 93.5 60 LYS B C 1
ATOM 1727 O O . LYS B 1 60 ? -7.309 -16.078 6.512 1 93.5 60 LYS B O 1
ATOM 1732 N N . SER B 1 61 ? -8.273 -14.609 7.859 1 95.44 61 SER B N 1
ATOM 1733 C CA . SER B 1 61 ? -9.625 -15 7.469 1 95.44 61 SER B CA 1
ATOM 1734 C C . SER B 1 61 ? -9.859 -14.766 5.98 1 95.44 61 SER B C 1
ATOM 1736 O O . SER B 1 61 ? -10.477 -15.586 5.305 1 95.44 61 SER B O 1
ATOM 1738 N N . ASN B 1 62 ? -9.344 -13.664 5.434 1 95.19 62 ASN B N 1
ATOM 1739 C CA . ASN B 1 62 ? -9.492 -13.344 4.016 1 95.19 62 ASN B CA 1
ATOM 1740 C C . ASN B 1 62 ? -8.75 -14.352 3.139 1 95.19 62 ASN B C 1
ATOM 1742 O O . ASN B 1 62 ? -9.258 -14.773 2.098 1 95.19 62 ASN B O 1
ATOM 1746 N N . VAL B 1 63 ? -7.605 -14.742 3.621 1 97.06 63 VAL B N 1
ATOM 1747 C CA . VAL B 1 63 ? -6.785 -15.68 2.865 1 97.06 63 VAL B CA 1
ATOM 1748 C C . VAL B 1 63 ? -7.461 -17.047 2.824 1 97.06 63 VAL B C 1
ATOM 1750 O O . VAL B 1 63 ? -7.531 -17.688 1.771 1 97.06 63 VAL B O 1
ATOM 1753 N N . SER B 1 64 ? -7.973 -17.453 3.982 1 96.94 64 SER B N 1
ATOM 1754 C CA . SER B 1 64 ? -8.633 -18.75 4.055 1 96.94 64 SER B CA 1
ATOM 1755 C C . SER B 1 64 ? -9.828 -18.812 3.115 1 96.94 64 SER B C 1
ATOM 1757 O O . SER B 1 64 ? -10.008 -19.797 2.4 1 96.94 64 SER B O 1
ATOM 1759 N N . LYS B 1 65 ? -10.578 -17.781 3.121 1 98 65 LYS B N 1
ATOM 1760 C CA . LYS B 1 65 ? -11.758 -17.719 2.254 1 98 65 LYS B CA 1
ATOM 1761 C C . LYS B 1 65 ? -11.352 -17.734 0.783 1 98 65 LYS B C 1
ATOM 1763 O O . LYS B 1 65 ? -11.961 -18.422 -0.031 1 98 65 LYS B O 1
ATOM 1768 N N . ALA B 1 66 ? -10.375 -16.984 0.466 1 98.06 66 ALA B N 1
ATOM 1769 C CA . ALA B 1 66 ? -9.906 -16.906 -0.917 1 98.06 66 ALA B CA 1
ATOM 1770 C C . ALA B 1 66 ? -9.312 -18.234 -1.377 1 98.06 66 ALA B C 1
ATOM 1772 O O . ALA B 1 66 ? -9.523 -18.656 -2.518 1 98.06 66 ALA B O 1
ATOM 1773 N N . VAL B 1 67 ? -8.609 -18.875 -0.538 1 97.94 67 VAL B N 1
ATOM 1774 C CA . VAL B 1 67 ? -8.016 -20.172 -0.853 1 97.94 67 VAL B CA 1
ATOM 1775 C C . VAL B 1 67 ? -9.117 -21.188 -1.125 1 97.94 67 VAL B C 1
ATOM 1777 O O . VAL B 1 67 ? -9.031 -21.953 -2.086 1 97.94 67 VAL B O 1
ATOM 1780 N N . GLU B 1 68 ? -10.102 -21.172 -0.243 1 97.75 68 GLU B N 1
ATOM 1781 C CA . GLU B 1 68 ? -11.227 -22.078 -0.432 1 97.75 68 GLU B CA 1
ATOM 1782 C C . GLU B 1 68 ? -11.953 -21.797 -1.745 1 97.75 68 GLU B C 1
ATOM 1784 O O . GLU B 1 68 ? -12.312 -22.734 -2.471 1 97.75 68 GLU B O 1
ATOM 1789 N N . SER B 1 69 ? -12.148 -20.594 -2.02 1 98.19 69 SER B N 1
ATOM 1790 C CA . SER B 1 69 ? -12.766 -20.188 -3.279 1 98.19 69 SER B CA 1
ATOM 1791 C C . SER B 1 69 ? -11.953 -20.688 -4.473 1 98.19 69 SER B C 1
ATOM 1793 O O . SER B 1 69 ? -12.516 -21.219 -5.434 1 98.19 69 SER B O 1
ATOM 1795 N N . LEU B 1 70 ? -10.672 -20.578 -4.438 1 98.31 70 LEU B N 1
ATOM 1796 C CA . LEU B 1 70 ? -9.773 -20.984 -5.512 1 98.31 70 LEU B CA 1
ATOM 1797 C C . LEU B 1 70 ? -9.781 -22.5 -5.68 1 98.31 70 LEU B C 1
ATOM 1799 O O . LEU B 1 70 ? -9.641 -23.016 -6.793 1 98.31 70 LEU B O 1
ATOM 1803 N N . ARG B 1 71 ? -9.891 -23.172 -4.613 1 97.38 71 ARG B N 1
ATOM 1804 C CA . ARG B 1 71 ? -10 -24.625 -4.664 1 97.38 71 ARG B CA 1
ATOM 1805 C C . ARG B 1 71 ? -11.273 -25.047 -5.379 1 97.38 71 ARG B C 1
ATOM 1807 O O . ARG B 1 71 ? -11.242 -25.922 -6.258 1 97.38 71 ARG B O 1
ATOM 1814 N N . ILE B 1 72 ? -12.367 -24.438 -4.973 1 97.44 72 ILE B N 1
ATOM 1815 C CA . ILE B 1 72 ? -13.672 -24.75 -5.547 1 97.44 72 ILE B CA 1
ATOM 1816 C C . ILE B 1 72 ? -13.664 -24.438 -7.043 1 97.44 72 ILE B C 1
ATOM 1818 O O . ILE B 1 72 ? -14.211 -25.203 -7.844 1 97.44 72 ILE B O 1
ATOM 1822 N N . GLN B 1 73 ? -12.961 -23.391 -7.457 1 97.06 73 GLN B N 1
ATOM 1823 C CA . GLN B 1 73 ? -12.906 -22.953 -8.852 1 97.06 73 GLN B CA 1
ATOM 1824 C C . GLN B 1 73 ? -11.922 -23.812 -9.648 1 97.06 73 GLN B C 1
ATOM 1826 O O . GLN B 1 73 ? -11.852 -23.688 -10.875 1 97.06 73 GLN B O 1
ATOM 1831 N N . GLY B 1 74 ? -11.117 -24.562 -8.922 1 97.38 74 GLY B N 1
ATOM 1832 C CA . GLY B 1 74 ? -10.234 -25.516 -9.602 1 97.38 74 GLY B CA 1
ATOM 1833 C C . GLY B 1 74 ? -8.836 -24.969 -9.812 1 97.38 74 GLY B C 1
ATOM 1834 O O . GLY B 1 74 ? -8.016 -25.609 -10.477 1 97.38 74 GLY B O 1
ATOM 1835 N N . TYR B 1 75 ? -8.477 -23.828 -9.227 1 98.25 75 TYR B N 1
ATOM 1836 C CA . TYR B 1 75 ? -7.164 -23.219 -9.422 1 98.25 75 TYR B CA 1
ATOM 1837 C C . TYR B 1 75 ? -6.129 -23.859 -8.5 1 98.25 75 TYR B C 1
ATOM 1839 O O . TYR B 1 75 ? -4.93 -23.828 -8.781 1 98.25 75 TYR B O 1
ATOM 1847 N N . LEU B 1 76 ? -6.668 -24.391 -7.422 1 98 76 LEU B N 1
ATOM 1848 C CA . LEU B 1 76 ? -5.758 -24.922 -6.41 1 98 76 LEU B CA 1
ATOM 1849 C C . LEU B 1 76 ? -6.117 -26.359 -6.055 1 98 76 LEU B C 1
ATOM 1851 O O . LEU B 1 76 ? -7.297 -26.719 -6.016 1 98 76 LEU B O 1
ATOM 1855 N N . THR B 1 77 ? -5.129 -27.094 -5.832 1 96.69 77 THR B N 1
ATOM 1856 C CA . THR B 1 77 ? -5.25 -28.391 -5.164 1 96.69 77 THR B CA 1
ATOM 1857 C C . THR B 1 77 ? -4.516 -28.375 -3.828 1 96.69 77 THR B C 1
ATOM 1859 O O . THR B 1 77 ? -3.684 -27.5 -3.576 1 96.69 77 THR B O 1
ATOM 1862 N N . THR B 1 78 ? -4.949 -29.234 -3.004 1 94.75 78 THR B N 1
ATOM 1863 C CA . THR B 1 78 ? -4.328 -29.281 -1.685 1 94.75 78 THR B CA 1
ATOM 1864 C C . THR B 1 78 ? -3.883 -30.688 -1.339 1 94.75 78 THR B C 1
ATOM 1866 O O . THR B 1 78 ? -4.453 -31.672 -1.837 1 94.75 78 THR B O 1
ATOM 1869 N N . SER B 1 79 ? -2.816 -30.734 -0.593 1 94.62 79 SER B N 1
ATOM 1870 C CA . SER B 1 79 ? -2.338 -32 -0.036 1 94.62 79 SER B CA 1
ATOM 1871 C C . SER B 1 79 ? -1.81 -31.812 1.382 1 94.62 79 SER B C 1
ATOM 1873 O O . SER B 1 79 ? -1.291 -30.75 1.722 1 94.62 79 SER B O 1
ATOM 1875 N N . PRO B 1 80 ? -1.997 -32.844 2.201 1 93.69 80 PRO B N 1
ATOM 1876 C CA . PRO B 1 80 ? -1.422 -32.719 3.545 1 93.69 80 PRO B CA 1
ATOM 1877 C C . PRO B 1 80 ? 0.103 -32.656 3.529 1 93.69 80 PRO B C 1
ATOM 1879 O O . PRO B 1 80 ? 0.752 -33.312 2.707 1 93.69 80 PRO B O 1
ATOM 1882 N N . ASP B 1 81 ? 0.575 -31.812 4.418 1 91.56 81 ASP B N 1
ATOM 1883 C CA . ASP B 1 81 ? 2.023 -31.766 4.59 1 91.56 81 ASP B CA 1
ATOM 1884 C C . ASP B 1 81 ? 2.566 -33.062 5.137 1 91.56 81 ASP B C 1
ATOM 1886 O O . ASP B 1 81 ? 2.014 -33.625 6.086 1 91.56 81 ASP B O 1
ATOM 1890 N N . PRO B 1 82 ? 3.578 -33.562 4.516 1 89.56 82 PRO B N 1
ATOM 1891 C CA . PRO B 1 82 ? 4.117 -34.875 4.938 1 89.56 82 PRO B CA 1
ATOM 1892 C C . PRO B 1 82 ? 4.602 -34.875 6.387 1 89.56 82 PRO B C 1
ATOM 1894 O O . PRO B 1 82 ? 4.57 -35.906 7.055 1 89.56 82 PRO B O 1
ATOM 1897 N N . GLY B 1 83 ? 5.066 -33.75 6.859 1 91.69 83 GLY B N 1
ATOM 1898 C CA . GLY B 1 83 ? 5.609 -33.656 8.211 1 91.69 83 GLY B CA 1
ATOM 1899 C C . GLY B 1 83 ? 4.578 -33.25 9.242 1 91.69 83 GLY B C 1
ATOM 1900 O O . GLY B 1 83 ? 4.809 -33.375 10.445 1 91.69 83 GLY B O 1
ATOM 1901 N N . ASN B 1 84 ? 3.627 -32.719 8.852 1 90.69 84 ASN B N 1
ATOM 1902 C CA . ASN B 1 84 ? 2.551 -32.25 9.727 1 90.69 84 ASN B CA 1
ATOM 1903 C C . ASN B 1 84 ? 1.194 -32.344 9.031 1 90.69 84 ASN B C 1
ATOM 1905 O O . ASN B 1 84 ? 0.802 -31.406 8.328 1 90.69 84 ASN B O 1
ATOM 1909 N N . ARG B 1 85 ? 0.465 -33.375 9.297 1 88.94 85 ARG B N 1
ATOM 1910 C CA . ARG B 1 85 ? -0.767 -33.656 8.578 1 88.94 85 ARG B CA 1
ATOM 1911 C C . ARG B 1 85 ? -1.825 -32.594 8.828 1 88.94 85 ARG B C 1
ATOM 1913 O O . ARG B 1 85 ? -2.791 -32.5 8.07 1 88.94 85 ARG B O 1
ATOM 1920 N N . LYS B 1 86 ? -1.583 -31.781 9.836 1 89.62 86 LYS B N 1
ATOM 1921 C CA . LYS B 1 86 ? -2.545 -30.719 10.133 1 89.62 86 LYS B CA 1
ATOM 1922 C C . LYS B 1 86 ? -2.348 -29.516 9.203 1 89.62 86 LYS B C 1
ATOM 1924 O O . LYS B 1 86 ? -3.223 -28.656 9.102 1 89.62 86 LYS B O 1
ATOM 1929 N N . VAL B 1 87 ? -1.267 -29.562 8.57 1 90.94 87 VAL B N 1
ATOM 1930 C CA . VAL B 1 87 ? -0.952 -28.484 7.656 1 90.94 87 VAL B CA 1
ATOM 1931 C C . VAL B 1 87 ? -1.279 -28.891 6.223 1 90.94 87 VAL B C 1
ATOM 1933 O O . VAL B 1 87 ? -0.897 -29.984 5.781 1 90.94 87 VAL B O 1
ATOM 1936 N N . ARG B 1 88 ? -2.102 -28.078 5.551 1 94.75 88 ARG B N 1
ATOM 1937 C CA . ARG B 1 88 ? -2.436 -28.328 4.152 1 94.75 88 ARG B CA 1
ATOM 1938 C C . ARG B 1 88 ? -1.588 -27.453 3.225 1 94.75 88 ARG B C 1
ATOM 1940 O O . ARG B 1 88 ? -1.514 -26.234 3.398 1 94.75 88 ARG B O 1
ATOM 1947 N N . ARG B 1 89 ? -0.996 -28.156 2.26 1 96.94 89 ARG B N 1
ATOM 1948 C CA . ARG B 1 89 ? -0.185 -27.438 1.282 1 96.94 89 ARG B CA 1
ATOM 1949 C C . ARG B 1 89 ? -0.982 -27.141 0.016 1 96.94 89 ARG B C 1
ATOM 1951 O O . ARG B 1 89 ? -1.796 -27.969 -0.414 1 96.94 89 ARG B O 1
ATOM 1958 N N . LEU B 1 90 ? -0.732 -26.016 -0.53 1 97.88 90 LEU B N 1
ATOM 1959 C CA . LEU B 1 90 ? -1.463 -25.531 -1.695 1 97.88 90 LEU B CA 1
ATOM 1960 C C . LEU B 1 90 ? -0.62 -25.656 -2.959 1 97.88 90 LEU B C 1
ATOM 1962 O O . LEU B 1 90 ? 0.565 -25.312 -2.959 1 97.88 90 LEU B O 1
ATOM 1966 N N . TYR B 1 91 ? -1.262 -26.172 -3.998 1 97.19 91 TYR B N 1
ATOM 1967 C CA . TYR B 1 91 ? -0.581 -26.297 -5.281 1 97.19 91 TYR B CA 1
ATOM 1968 C C . TYR B 1 91 ? -1.43 -25.734 -6.414 1 97.19 91 TYR B C 1
ATOM 1970 O O . TYR B 1 91 ? -2.652 -25.891 -6.422 1 97.19 91 TYR B O 1
ATOM 1978 N N . LEU B 1 92 ? -0.724 -25.078 -7.328 1 97.81 92 LEU B N 1
ATOM 1979 C CA . LEU B 1 92 ? -1.416 -24.594 -8.516 1 97.81 92 LEU B CA 1
ATOM 1980 C C . LEU B 1 92 ? -1.861 -25.766 -9.398 1 97.81 92 LEU B C 1
ATOM 1982 O O . LEU B 1 92 ? -1.086 -26.688 -9.648 1 97.81 92 LEU B O 1
ATOM 1986 N N . ALA B 1 93 ? -3.074 -25.719 -9.859 1 97.5 93 ALA B N 1
ATOM 1987 C CA . ALA B 1 93 ? -3.602 -26.781 -10.719 1 97.5 93 ALA B CA 1
ATOM 1988 C C . ALA B 1 93 ? -3.023 -26.688 -12.125 1 97.5 93 ALA B C 1
ATOM 1990 O O . ALA B 1 93 ? -3.004 -25.609 -12.727 1 97.5 93 ALA B O 1
ATOM 1991 N N . GLU B 1 94 ? -2.654 -27.828 -12.703 1 95.94 94 GLU B N 1
ATOM 1992 C CA . GLU B 1 94 ? -2.059 -27.875 -14.031 1 95.94 94 GLU B CA 1
ATOM 1993 C C . GLU B 1 94 ? -3.047 -27.422 -15.102 1 95.94 94 GLU B C 1
ATOM 1995 O O . GLU B 1 94 ? -2.656 -26.797 -16.094 1 95.94 94 GLU B O 1
ATOM 2000 N N . GLU B 1 95 ? -4.293 -27.719 -14.867 1 95.56 95 GLU B N 1
ATOM 2001 C CA . GLU B 1 95 ? -5.336 -27.422 -15.844 1 95.56 95 GLU B CA 1
ATOM 2002 C C . GLU B 1 95 ? -5.551 -25.922 -15.984 1 95.56 95 GLU B C 1
ATOM 2004 O O . GLU B 1 95 ? -6.133 -25.453 -16.969 1 95.56 95 GLU B O 1
ATOM 2009 N N . MET B 1 96 ? -5.035 -25.172 -14.977 1 96.94 96 MET B N 1
ATOM 2010 C CA . MET B 1 96 ? -5.301 -23.734 -14.969 1 96.94 96 MET B CA 1
ATOM 2011 C C . MET B 1 96 ? -4.039 -22.953 -15.312 1 96.94 96 MET B C 1
ATOM 2013 O O . MET B 1 96 ? -4 -21.719 -15.164 1 96.94 96 MET B O 1
ATOM 2017 N N . GLN B 1 97 ? -3.082 -23.562 -15.789 1 96.44 97 GLN B N 1
ATOM 2018 C CA . GLN B 1 97 ? -1.766 -22.969 -16 1 96.44 97 GLN B CA 1
ATOM 2019 C C . GLN B 1 97 ? -1.837 -21.812 -17 1 96.44 97 GLN B C 1
ATOM 2021 O O . GLN B 1 97 ? -1.116 -20.828 -16.859 1 96.44 97 GLN B O 1
ATOM 2026 N N . ASN B 1 98 ? -2.646 -21.969 -17.969 1 97.12 98 ASN B N 1
ATOM 2027 C CA . ASN B 1 98 ? -2.773 -20.922 -18.969 1 97.12 98 ASN B CA 1
ATOM 2028 C C . ASN B 1 98 ? -3.297 -19.625 -18.359 1 97.12 98 ASN B C 1
ATOM 2030 O O . ASN B 1 98 ? -2.797 -18.547 -18.656 1 97.12 98 ASN B O 1
ATOM 2034 N N . ARG B 1 99 ? -4.281 -19.734 -17.516 1 97.75 99 ARG B N 1
ATOM 2035 C CA . ARG B 1 99 ? -4.844 -18.562 -16.844 1 97.75 99 ARG B CA 1
ATOM 2036 C C . ARG B 1 99 ? -3.842 -17.953 -15.867 1 97.75 99 ARG B C 1
ATOM 2038 O O . ARG B 1 99 ? -3.711 -16.734 -15.781 1 97.75 99 ARG B O 1
ATOM 2045 N N . ILE B 1 100 ? -3.129 -18.781 -15.203 1 97.25 100 ILE B N 1
ATOM 2046 C CA . ILE B 1 100 ? -2.141 -18.312 -14.227 1 97.25 100 ILE B CA 1
ATOM 2047 C C . ILE B 1 100 ? -0.995 -17.609 -14.953 1 97.25 100 ILE B C 1
ATOM 2049 O O . ILE B 1 100 ? -0.485 -16.594 -14.477 1 97.25 100 ILE B O 1
ATOM 2053 N N . ASP B 1 101 ? -0.675 -18.125 -16.094 1 96.94 101 ASP B N 1
ATOM 2054 C CA . ASP B 1 101 ? 0.373 -17.516 -16.891 1 96.94 101 ASP B CA 1
ATOM 2055 C C . ASP B 1 101 ? -0.061 -16.141 -17.391 1 96.94 101 ASP B C 1
ATOM 2057 O O . ASP B 1 101 ? 0.758 -15.219 -17.484 1 96.94 101 ASP B O 1
ATOM 2061 N N . ALA B 1 102 ? -1.295 -16.078 -17.734 1 97.5 102 ALA B N 1
ATOM 2062 C CA . ALA B 1 102 ? -1.817 -14.781 -18.156 1 97.5 102 ALA B CA 1
ATOM 2063 C C . ALA B 1 102 ? -1.729 -13.758 -17.016 1 97.5 102 ALA B C 1
ATOM 2065 O O . ALA B 1 102 ? -1.347 -12.609 -17.25 1 97.5 102 ALA B O 1
ATOM 2066 N N . LEU B 1 103 ? -2.051 -14.156 -15.82 1 96.62 103 LEU B N 1
ATOM 2067 C CA . LEU B 1 103 ? -1.927 -13.297 -14.648 1 96.62 103 LEU B CA 1
ATOM 2068 C C . LEU B 1 103 ? -0.473 -12.906 -14.414 1 96.62 103 LEU B C 1
ATOM 2070 O O . LEU B 1 103 ? -0.183 -11.742 -14.109 1 96.62 103 LEU B O 1
ATOM 2074 N N . SER B 1 104 ? 0.366 -13.867 -14.547 1 95.38 104 SER B N 1
ATOM 2075 C CA . SER B 1 104 ? 1.793 -13.641 -14.352 1 95.38 104 SER B CA 1
ATOM 2076 C C . SER B 1 104 ? 2.332 -12.617 -15.352 1 95.38 104 SER B C 1
ATOM 2078 O O . SER B 1 104 ? 3.139 -11.758 -14.992 1 95.38 104 SER B O 1
ATOM 2080 N N . LYS B 1 105 ? 1.898 -12.75 -16.578 1 95.69 105 LYS B N 1
ATOM 2081 C CA . LYS B 1 105 ? 2.311 -11.812 -17.609 1 95.69 105 LYS B CA 1
ATOM 2082 C C . LYS B 1 105 ? 1.836 -10.398 -17.281 1 95.69 105 LYS B C 1
ATOM 2084 O O . LYS B 1 105 ? 2.564 -9.43 -17.5 1 95.69 105 L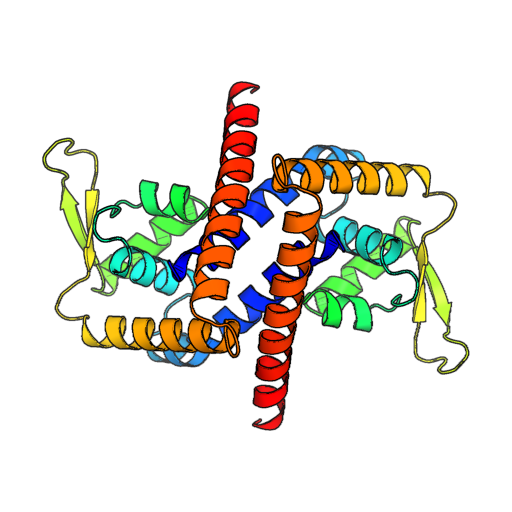YS B O 1
ATOM 2089 N N . CYS B 1 106 ? 0.635 -10.336 -16.797 1 94.81 106 CYS B N 1
ATOM 2090 C CA . CYS B 1 106 ? 0.092 -9.047 -16.391 1 94.81 106 CYS B CA 1
ATOM 2091 C C . CYS B 1 106 ? 0.92 -8.445 -15.258 1 94.81 106 CYS B C 1
ATOM 2093 O O . CYS B 1 106 ? 1.212 -7.25 -15.266 1 94.81 106 CYS B O 1
ATOM 2095 N N . GLN B 1 107 ? 1.236 -9.25 -14.328 1 93.81 107 GLN B N 1
ATOM 2096 C CA . GLN B 1 107 ? 2.061 -8.805 -13.203 1 93.81 107 GLN B CA 1
ATOM 2097 C C . GLN B 1 107 ? 3.414 -8.289 -13.688 1 93.81 107 GLN B C 1
ATOM 2099 O O . GLN B 1 107 ? 3.889 -7.25 -13.234 1 93.81 107 GLN B O 1
ATOM 2104 N N . GLU B 1 108 ? 4.008 -9.023 -14.594 1 91.56 108 GLU B N 1
ATOM 2105 C CA . GLU B 1 108 ? 5.301 -8.641 -15.148 1 91.56 108 GLU B CA 1
ATOM 2106 C C . GLU B 1 108 ? 5.211 -7.297 -15.875 1 91.56 108 GLU B C 1
ATOM 2108 O O . GLU B 1 108 ? 6.125 -6.473 -15.773 1 91.56 108 GLU B O 1
ATOM 2113 N N . GLN B 1 109 ? 4.172 -7.133 -16.578 1 90.62 109 GLN B N 1
ATOM 2114 C CA . GLN B 1 109 ? 3.959 -5.875 -17.281 1 90.62 109 GLN B CA 1
ATOM 2115 C C . GLN B 1 109 ? 3.807 -4.715 -16.297 1 90.62 109 GLN B C 1
ATOM 2117 O O . GLN B 1 109 ? 4.316 -3.619 -16.547 1 90.62 109 GLN B O 1
ATOM 2122 N N . CYS B 1 110 ? 3.094 -4.945 -15.289 1 90.88 110 CYS B N 1
ATOM 2123 C CA . CYS B 1 110 ? 2.906 -3.928 -14.258 1 90.88 110 CYS B CA 1
ATOM 2124 C C . CYS B 1 110 ? 4.238 -3.512 -13.648 1 90.88 110 CYS B C 1
ATOM 2126 O O . CYS B 1 110 ? 4.535 -2.32 -13.547 1 90.88 110 CYS B O 1
ATOM 2128 N N . PHE B 1 111 ? 5.059 -4.488 -13.336 1 88.44 111 PHE B N 1
ATOM 2129 C CA . PHE B 1 111 ? 6.336 -4.203 -12.695 1 88.44 111 PHE B CA 1
ATOM 2130 C C . PHE B 1 111 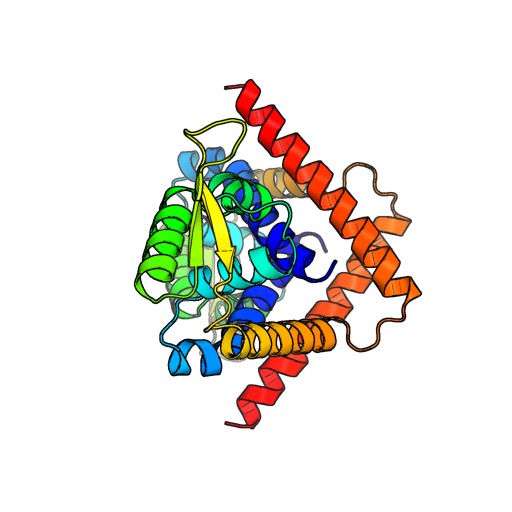? 7.297 -3.539 -13.672 1 88.44 111 PHE B C 1
ATOM 2132 O O . PHE B 1 111 ? 8.109 -2.697 -13.273 1 88.44 111 PHE B O 1
ATOM 2139 N N . ALA B 1 112 ? 7.176 -3.951 -14.922 1 89.25 112 ALA B N 1
ATOM 2140 C CA . ALA B 1 112 ? 8 -3.305 -15.945 1 89.25 112 ALA B CA 1
ATOM 2141 C C . ALA B 1 112 ? 7.664 -1.821 -16.062 1 89.25 112 ALA B C 1
ATOM 2143 O O . ALA B 1 112 ? 8.555 -0.987 -16.234 1 89.25 112 ALA B O 1
ATOM 2144 N N . LEU B 1 113 ? 6.441 -1.555 -15.953 1 90 113 LEU B N 1
ATOM 2145 C CA . LEU B 1 113 ? 5.988 -0.17 -16.031 1 90 113 LEU B CA 1
ATOM 2146 C C . LEU B 1 113 ? 6.473 0.624 -14.812 1 90 113 LEU B C 1
ATOM 2148 O O . LEU B 1 113 ? 6.918 1.765 -14.953 1 90 113 LEU B O 1
ATOM 2152 N N . LEU B 1 114 ? 6.426 0.06 -13.664 1 88.38 114 LEU B N 1
ATOM 2153 C CA . LEU B 1 114 ? 6.832 0.712 -12.422 1 88.38 114 LEU B CA 1
ATOM 2154 C C . LEU B 1 114 ? 8.305 1.092 -12.469 1 88.38 114 LEU B C 1
ATOM 2156 O O . LEU B 1 114 ? 8.703 2.143 -11.953 1 88.38 114 LEU B O 1
ATOM 2160 N N . LEU B 1 115 ? 9.078 0.217 -13.117 1 91.69 115 LEU B N 1
ATOM 2161 C CA . LEU B 1 115 ? 10.531 0.377 -13.039 1 91.69 115 LEU B CA 1
ATOM 2162 C C . LEU B 1 115 ? 11.094 0.886 -14.367 1 91.69 115 LEU B C 1
ATOM 2164 O O . LEU B 1 115 ? 12.289 0.767 -14.625 1 91.69 115 LEU B O 1
ATOM 2168 N N . ASP B 1 116 ? 10.18 1.373 -15.141 1 92.88 116 ASP B N 1
ATOM 2169 C CA . ASP B 1 116 ? 10.617 1.944 -16.406 1 92.88 116 ASP B CA 1
ATOM 2170 C C . ASP B 1 116 ? 11.719 2.98 -16.188 1 92.88 116 ASP B C 1
ATOM 2172 O O . ASP B 1 116 ? 11.594 3.85 -15.328 1 92.88 116 ASP B O 1
ATOM 2176 N N . GLY B 1 117 ? 12.836 2.814 -16.906 1 95 117 GLY B N 1
ATOM 2177 C CA . GLY B 1 117 ? 13.93 3.77 -16.844 1 95 117 GLY B CA 1
ATOM 2178 C C . GLY B 1 117 ? 14.961 3.414 -15.781 1 95 117 GLY B C 1
ATOM 2179 O O . GLY B 1 117 ? 15.992 4.086 -15.664 1 95 117 GLY B O 1
ATOM 2180 N N . PHE B 1 118 ? 14.711 2.439 -15.008 1 95.31 118 PHE B N 1
ATOM 2181 C CA . PHE B 1 118 ? 15.688 2 -14.023 1 95.31 118 PHE B CA 1
ATOM 2182 C C . PHE B 1 118 ? 16.734 1.096 -14.656 1 95.31 118 PHE B C 1
ATOM 2184 O O . PHE B 1 118 ? 16.406 0.237 -15.477 1 95.31 118 PHE B O 1
ATOM 2191 N N . THR B 1 119 ? 17.984 1.314 -14.328 1 95.56 119 THR B N 1
ATOM 2192 C CA . THR B 1 119 ? 19.047 0.388 -14.719 1 95.56 119 THR B CA 1
ATOM 2193 C C . THR B 1 119 ? 19 -0.874 -13.859 1 95.56 119 THR B C 1
ATOM 2195 O O . THR B 1 119 ? 18.328 -0.91 -12.828 1 95.56 119 THR B O 1
ATOM 2198 N N . GLU B 1 120 ? 19.688 -1.851 -14.312 1 93.25 120 GLU B N 1
ATOM 2199 C CA . GLU B 1 120 ? 19.75 -3.082 -13.531 1 93.25 120 GLU B CA 1
ATOM 2200 C C . GLU B 1 120 ? 20.359 -2.83 -12.156 1 93.25 120 GLU B C 1
ATOM 2202 O O . GLU B 1 120 ? 19.922 -3.41 -11.164 1 93.25 120 GLU B O 1
ATOM 2207 N N . GLU B 1 121 ? 21.312 -2.006 -12.133 1 95.19 121 GLU B N 1
ATOM 2208 C CA . GLU B 1 121 ? 21.969 -1.666 -10.867 1 95.19 121 GLU B CA 1
ATOM 2209 C C . GLU B 1 121 ? 21 -0.938 -9.93 1 95.19 121 GLU B C 1
ATOM 2211 O O . GLU B 1 121 ? 20.984 -1.195 -8.727 1 95.19 121 GLU B O 1
ATOM 2216 N N . GLU B 1 122 ? 20.219 -0.097 -10.484 1 94.31 122 GLU B N 1
ATOM 2217 C CA . GLU B 1 122 ? 19.234 0.643 -9.695 1 94.31 122 GLU B CA 1
ATOM 2218 C C . GLU B 1 122 ? 18.141 -0.281 -9.156 1 94.31 122 GLU B C 1
ATOM 2220 O O . GLU B 1 122 ? 17.688 -0.12 -8.023 1 94.31 122 GLU B O 1
ATOM 2225 N N . ARG B 1 123 ? 17.797 -1.208 -9.953 1 91.5 123 ARG B N 1
ATOM 2226 C CA . ARG B 1 123 ? 16.781 -2.17 -9.547 1 91.5 123 ARG B CA 1
ATOM 2227 C C . ARG B 1 123 ? 17.266 -3.021 -8.383 1 91.5 123 ARG B C 1
ATOM 2229 O O . ARG B 1 123 ? 16.516 -3.285 -7.441 1 91.5 123 ARG B O 1
ATOM 2236 N N . LEU B 1 124 ? 18.469 -3.402 -8.484 1 91.81 124 LEU B N 1
ATOM 2237 C CA . LEU B 1 124 ? 19.047 -4.211 -7.422 1 91.81 124 LEU B CA 1
ATOM 2238 C C . LEU B 1 124 ? 19.156 -3.412 -6.129 1 91.81 124 LEU B C 1
ATOM 2240 O O . LEU B 1 124 ? 18.906 -3.939 -5.043 1 91.81 124 LEU B O 1
ATOM 2244 N N . LYS B 1 125 ? 19.531 -2.215 -6.27 1 93.31 125 LYS B N 1
ATOM 2245 C CA . LYS B 1 125 ? 19.625 -1.345 -5.102 1 93.31 125 LYS B CA 1
ATOM 2246 C C . LYS B 1 125 ? 18.266 -1.117 -4.465 1 93.31 125 LYS B C 1
ATOM 2248 O O . LYS B 1 125 ? 18.125 -1.115 -3.238 1 93.31 125 LYS B O 1
ATOM 2253 N N . LEU B 1 126 ? 17.312 -0.919 -5.277 1 90.56 126 LEU B N 1
ATOM 2254 C CA . LEU B 1 126 ? 15.938 -0.732 -4.801 1 90.56 126 LEU B CA 1
ATOM 2255 C C . LEU B 1 126 ? 15.453 -1.968 -4.051 1 90.56 126 LEU B C 1
ATOM 2257 O O . LEU B 1 126 ? 14.82 -1.853 -2.998 1 90.56 126 LEU B O 1
ATOM 2261 N N . GLN B 1 127 ? 15.719 -3.066 -4.598 1 89.19 127 GLN B N 1
ATOM 2262 C CA . GLN B 1 127 ? 15.344 -4.32 -3.953 1 89.19 127 GLN B CA 1
ATOM 2263 C C . GLN B 1 127 ? 16 -4.449 -2.58 1 89.19 127 GLN B C 1
ATOM 2265 O O . GLN B 1 127 ? 15.367 -4.918 -1.629 1 89.19 127 GLN B O 1
ATOM 2270 N N . GLU B 1 128 ? 17.25 -4.078 -2.523 1 92.12 128 GLU B N 1
ATOM 2271 C CA . GLU B 1 128 ? 17.969 -4.105 -1.255 1 92.12 128 GLU B CA 1
ATOM 2272 C C . GLU B 1 128 ? 17.312 -3.178 -0.232 1 92.12 128 GLU B C 1
ATOM 2274 O O . GLU B 1 128 ? 17.156 -3.543 0.935 1 92.12 128 GLU B O 1
ATOM 2279 N N . PHE B 1 129 ? 17 -2.012 -0.671 1 90.75 129 PHE B N 1
ATOM 2280 C CA . PHE B 1 129 ? 16.359 -1.045 0.213 1 90.75 129 PHE B CA 1
ATOM 2281 C C . PHE B 1 129 ? 15.016 -1.573 0.713 1 90.75 129 PHE B C 1
ATOM 2283 O O . PHE B 1 129 ? 14.703 -1.471 1.902 1 90.75 129 PHE B O 1
ATOM 2290 N N . PHE B 1 130 ? 14.227 -2.182 -0.158 1 87.25 130 PHE B N 1
ATOM 2291 C CA . PHE B 1 130 ? 12.922 -2.725 0.218 1 87.25 130 PHE B CA 1
ATOM 2292 C C . PHE B 1 130 ? 13.078 -3.85 1.235 1 87.25 130 PHE B C 1
ATOM 2294 O O . PHE B 1 130 ? 12.281 -3.967 2.166 1 87.25 130 PHE B O 1
ATOM 2301 N N . SER B 1 131 ? 14.07 -4.617 0.998 1 88.62 131 SER B N 1
ATOM 2302 C CA . SER B 1 131 ? 14.328 -5.715 1.925 1 88.62 131 SER B CA 1
ATOM 2303 C C . SER B 1 131 ? 14.656 -5.195 3.318 1 88.62 131 SER B C 1
ATOM 2305 O O . SER B 1 131 ? 14.18 -5.73 4.32 1 88.62 131 SER B O 1
ATOM 2307 N N . ARG B 1 132 ? 15.43 -4.184 3.402 1 90.81 132 ARG B N 1
ATOM 2308 C CA . ARG B 1 132 ? 15.805 -3.598 4.684 1 90.81 132 ARG B CA 1
ATOM 2309 C C . ARG B 1 132 ? 14.609 -2.945 5.363 1 90.81 132 ARG B C 1
ATOM 2311 O O . ARG B 1 132 ? 14.453 -3.041 6.582 1 90.81 132 ARG B O 1
ATOM 2318 N N . ILE B 1 133 ? 13.789 -2.32 4.613 1 89.44 133 ILE B N 1
ATOM 2319 C CA . ILE B 1 133 ? 12.586 -1.694 5.152 1 89.44 133 ILE B CA 1
ATOM 2320 C C . ILE B 1 133 ? 11.641 -2.768 5.688 1 89.44 133 ILE B C 1
ATOM 2322 O O . ILE B 1 133 ? 11.086 -2.629 6.781 1 89.44 133 ILE B O 1
ATOM 2326 N N . ASP B 1 134 ? 11.516 -3.779 4.91 1 85.88 134 ASP B N 1
ATOM 2327 C CA . ASP B 1 134 ? 10.641 -4.875 5.328 1 85.88 134 ASP B CA 1
ATOM 2328 C C . ASP B 1 134 ? 11.141 -5.504 6.629 1 85.88 134 ASP B C 1
ATOM 2330 O O . ASP B 1 134 ? 10.344 -5.879 7.488 1 85.88 134 ASP B O 1
ATOM 2334 N N . GLU B 1 135 ? 12.375 -5.637 6.75 1 88.19 135 GLU B N 1
ATOM 2335 C CA . GLU B 1 135 ? 12.961 -6.176 7.977 1 88.19 135 GLU B CA 1
ATOM 2336 C C . GLU B 1 135 ? 12.664 -5.27 9.172 1 88.19 135 GLU B C 1
ATOM 2338 O O . GLU B 1 135 ? 12.375 -5.754 10.266 1 88.19 135 GLU B O 1
ATOM 2343 N N . ASN B 1 136 ? 12.805 -3.998 8.938 1 90.56 136 ASN B N 1
ATOM 2344 C CA . ASN B 1 136 ? 12.492 -3.043 9.992 1 90.56 136 ASN B CA 1
ATOM 2345 C C . ASN B 1 136 ? 11.023 -3.135 10.414 1 90.56 136 ASN B C 1
ATOM 2347 O O . ASN B 1 136 ? 10.711 -3.047 11.602 1 90.56 136 ASN B O 1
ATOM 2351 N N . ILE B 1 137 ? 10.148 -3.316 9.422 1 87.25 137 ILE B N 1
ATOM 2352 C CA . ILE B 1 137 ? 8.719 -3.408 9.695 1 87.25 137 ILE B CA 1
ATOM 2353 C C . ILE B 1 137 ? 8.422 -4.672 10.492 1 87.25 137 ILE B C 1
ATOM 2355 O O . ILE B 1 137 ? 7.754 -4.617 11.531 1 87.25 137 ILE B O 1
ATOM 2359 N N . THR B 1 138 ? 8.977 -5.789 10.031 1 83.38 138 THR B N 1
ATOM 2360 C CA . THR B 1 138 ? 8.695 -7.078 10.656 1 83.38 138 THR B CA 1
ATOM 2361 C C . THR B 1 138 ? 9.258 -7.129 12.07 1 83.38 138 THR B C 1
ATOM 2363 O O . THR B 1 138 ? 8.633 -7.703 12.969 1 83.38 138 THR B O 1
ATOM 2366 N N . LYS B 1 139 ? 10.414 -6.539 12.281 1 86.31 139 LYS B N 1
ATOM 2367 C CA . LYS B 1 139 ? 11 -6.453 13.609 1 86.31 139 LYS B CA 1
ATOM 2368 C C . LYS B 1 139 ? 10.109 -5.66 14.555 1 86.31 139 LYS B C 1
ATOM 2370 O O . LYS B 1 139 ? 9.945 -6.023 15.727 1 86.31 139 LYS B O 1
ATOM 2375 N N . SER B 1 140 ? 9.539 -4.633 14.016 1 85.19 140 SER B N 1
ATOM 2376 C CA . SER B 1 140 ? 8.688 -3.764 14.82 1 85.19 140 SER B CA 1
ATOM 2377 C C . SER B 1 140 ? 7.352 -4.43 15.133 1 85.19 140 SER B C 1
ATOM 2379 O O . SER B 1 140 ? 6.824 -4.285 16.234 1 85.19 140 SER B O 1
ATOM 2381 N N . LEU B 1 141 ? 6.832 -5.117 14.188 1 80.19 141 LEU B N 1
ATOM 2382 C CA . LEU B 1 141 ? 5.547 -5.781 14.375 1 80.19 141 LEU B CA 1
ATOM 2383 C C . LEU B 1 141 ? 5.676 -6.957 15.336 1 80.19 141 LEU B C 1
ATOM 2385 O O . LEU B 1 141 ? 4.758 -7.23 16.109 1 80.19 141 LEU B O 1
ATOM 2389 N N . ASN B 1 142 ? 6.781 -7.617 15.25 1 76.75 142 ASN B N 1
ATOM 2390 C CA . ASN B 1 142 ? 7.012 -8.75 16.141 1 76.75 142 ASN B CA 1
ATOM 2391 C C . ASN B 1 142 ? 7.355 -8.289 17.562 1 76.75 142 ASN B C 1
ATOM 2393 O O . ASN B 1 142 ? 7.078 -9 18.531 1 76.75 142 ASN B O 1
ATOM 2397 N N . HIS B 1 143 ? 8.086 -7.25 17.656 1 66.62 143 HIS B N 1
ATOM 2398 C CA . HIS B 1 143 ? 8.414 -6.719 18.984 1 66.62 143 HIS B CA 1
ATOM 2399 C C . HIS B 1 143 ? 7.16 -6.238 19.703 1 66.62 143 HIS B C 1
ATOM 2401 O O . HIS B 1 143 ? 7.055 -6.371 20.922 1 66.62 143 HIS B O 1
ATOM 2407 N N . LYS B 1 144 ? 6.309 -5.637 19.156 1 61.75 144 LYS B N 1
ATOM 2408 C CA . LYS B 1 144 ? 5.07 -5.191 19.781 1 61.75 144 LYS B CA 1
ATOM 2409 C C . LYS B 1 144 ? 4.199 -6.379 20.188 1 61.75 144 LYS B C 1
ATOM 2411 O O . LYS B 1 144 ? 3.43 -6.297 21.156 1 61.75 144 LYS B O 1
ATOM 2416 N N . LYS B 1 145 ? 4.195 -7.434 19.406 1 54.34 145 LYS B N 1
ATOM 2417 C CA . LYS B 1 145 ? 3.461 -8.633 19.812 1 54.34 145 LYS B CA 1
ATOM 2418 C C . LYS B 1 145 ? 3.984 -9.18 21.125 1 54.34 145 LYS B C 1
ATOM 2420 O O . LYS B 1 145 ? 3.236 -9.789 21.891 1 54.34 145 LYS B O 1
ATOM 2425 N N . HIS B 1 146 ? 5.199 -9.117 21.375 1 44.25 146 HIS B N 1
ATOM 2426 C CA . HIS B 1 146 ? 5.754 -9.625 22.625 1 44.25 146 HIS B CA 1
ATOM 2427 C C . HIS B 1 146 ? 5.465 -8.672 23.781 1 44.25 146 HIS B C 1
ATOM 2429 O O . HIS B 1 146 ? 5.691 -9.016 24.953 1 44.25 146 HIS B O 1
ATOM 2435 N N . GLU B 1 147 ? 5.285 -7.527 23.484 1 38.69 147 GLU B N 1
ATOM 2436 C CA . GLU B 1 147 ? 4.988 -6.641 24.594 1 38.69 147 GLU B CA 1
ATOM 2437 C C . GLU B 1 147 ? 3.518 -6.719 24.984 1 38.69 147 GLU B C 1
ATOM 2439 O O . GLU B 1 147 ? 3.113 -6.168 26.016 1 38.69 147 GLU B O 1
ATOM 2444 N N . VAL B 1 148 ? 2.883 -7.406 24.188 1 32.5 148 VAL B N 1
ATOM 2445 C CA . VAL B 1 148 ? 1.562 -7.738 24.703 1 32.5 148 VAL B CA 1
ATOM 2446 C C . VAL B 1 148 ? 1.576 -9.148 25.297 1 32.5 148 VAL B C 1
ATOM 2448 O O . VAL B 1 148 ? 2.072 -10.086 24.656 1 32.5 148 VAL B O 1
#

Solvent-accessible surface area (backbone atoms only — not comparable to full-atom values): 16044 Å² total; per-residue (Å²): 120,80,70,48,57,59,26,43,43,34,44,47,52,52,48,54,49,59,69,40,42,67,56,27,61,74,68,70,46,53,69,65,44,51,52,50,54,50,46,36,70,76,32,70,86,54,30,30,64,64,49,46,18,66,65,38,48,45,59,61,70,61,42,50,52,36,50,51,51,34,36,75,73,49,46,33,43,73,44,64,33,92,90,40,70,88,40,57,32,55,39,78,28,77,92,35,43,68,62,51,49,51,50,50,51,48,51,50,50,52,51,49,47,42,47,60,92,56,49,72,70,53,50,54,50,49,51,51,52,51,51,52,30,45,49,36,46,51,52,50,56,52,51,54,56,68,73,94,121,80,69,46,58,60,24,43,41,33,45,47,52,50,50,54,50,58,68,41,40,66,56,28,61,74,68,70,46,53,71,67,43,52,50,50,54,52,45,35,72,77,30,69,88,55,28,30,64,66,50,46,18,66,66,39,49,46,58,59,70,59,42,50,53,37,51,52,51,34,36,76,73,48,46,34,43,75,43,63,32,92,89,39,71,90,40,58,33,55,39,79,27,76,92,36,44,68,61,52,48,52,51,50,52,48,52,51,51,53,51,50,48,41,46,60,92,57,48,73,68,53,50,52,50,50,51,51,52,51,50,52,31,45,49,36,45,52,52,50,57,53,51,55,55,68,74,95

Radius of gyration: 20.98 Å; Cα contacts (8 Å, |Δi|>4): 290; chains: 2; bounding box: 40×69×48 Å

Sequence (296 aa):
MQNHVLTYANHFKHLYRQTFQPLSEQYEMSQLEIDILLFLKNNPRNNTAKEISVMRGFAKSNVSKAVESLRIQGYLTTSPDPGNRKVRRLYLAEEMQNRIDALSKCQEQCFALLLDGFTEEERLKLQEFFSRIDENITKSLNHKKHEVMQNHVLTYANHFKHLYRQTFQPLSEQYEMSQLEIDILLFLKNNPRNNTAKEISVMRGFAKSNVSKAVESLRIQGYLTTSPDPGNRKVRRLYLAEEMQNRIDALSKCQEQCFALLLDGFTEEERLKLQEFFSRIDENITKSLNHKKHEV

Secondary structure (DSSP, 8-state):
-TTHHHHHHHHHHHHHHHHHHHHHHHHT--HHHHHHHHHHHH-TT--SHHHHHHHHT--HHHHHHHHHHHHHHTSEEEEE-SS-TTSEEEEE-GGGHHHHHHHHHHHHHHHHHHTTT--HHHHHHHHHHHHHHHHHHHHHHHHHHHH-/-TTHHHHHHHHHHHHHHHHHHHHHHHHT--HHHHHHHHHHHH-TT--SHHHHHHHHT--HHHHHHHHHHHHHHTSEEEEE-SS-TTSEEEEE-GGGHHHHHHHHHHHHHHHHHHTTT--HHHHHHHHHHHHHHHHHHHHHHHHHHHH-

Foldseek 3Di:
DVCVVVVVVVVLVVLLCVLCVVLCVVLVHDPLLLLLLLCCVVPVPQFFLVSSCVVVVNDSVVSVVSLVVCVVSPQWDWDADPVGRVTIGIDGHPVCVVSNVVSVVSVVVSVCVVCPPPDPVRVVVVVVVVVVVVVVVVVVVVVVVVVD/DVCVVVVVVVVLVVLLCVLCVVLCVVLVHDPLLLLLLLCCVVPVPQFFLVSSCVVVVNDSVVSVVSLVVCVVSPQWDWDADPVGRVTIGIDGHPVCVVSNVVSVVSVVVSVCVVCPPPDPVRVVVVVVVVVVVVVVVVVVVVVVVVVD

pLDDT: mean 89.9, std 11.38, range [31.72, 98.31]